Protein AF-A0A9D0Y2S8-F1 (afdb_monomer)

S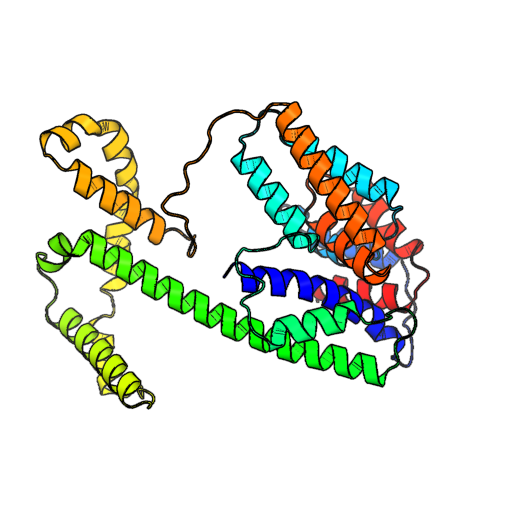equence (366 aa):
MKILTNYADVFEVYEYVLERLKPRYEESFKDIDDKLITEQIINYVFESKEQVDIISRLGDVISQLPVRMSRYKFFDLIDNSFSIFRGESPSSLESYVYVLRTNAMLYKPEGLDETKESLEVYRKKLEAVNYNDLAKEDFELLYENLGSVSSELFALTDYYYGLQEVVNNLFVYLLNANEALTSKRDDIAYESIFTVVEDIGNHYKNKDLLEVDEQIVSLLNNVVGIQEELLDDISQMESVFIDVKIKHDSIIKKHDLGNLYKRLESSQKFFSNSLFFEIDKVDDDRVLNDDEINKVKADVLVELEELFRKNSRYVNRGVIAKTLSNLPLFLRTNEEVEEYIQNSLTQCRDLAEKTASINMIQAFWE

Radius of gyration: 26.32 Å; Cα contacts (8 Å, |Δi|>4): 270; chains: 1; bounding box: 65×50×78 Å

Foldseek 3Di:
DVLLLLLVLLLLLLVLLLLLCVCVPPPDFDDDDLVVLLVVLLCVLPVDPDPVSSLLSLLLLLLLFFDDDDPVVLLVLLLVLLVVQFQHFPVVVVVLLQLLCSLLSNDDDPCNVVDDPLSVVLSVVSLPDPSVDADPVRSVVNVVSSVVVVVVSVVVVVVVLVVLLVVLVVLLCVLCVVVVVPDDDPPLLVVLVVVVVVQCVVCVVVVHDDDCDPSNVVSVVVCPPVVVVVVVVVVVCVVCLVVCCVPPVVVCVVVVVVSVSVSVVLSVQCVPPDSPDDSPDDTGPDRDDPVNSVVSSVVVSVSSVVSVVSGDPSSNSSSSSSSVSSRPDPDPDSVSSSCVSSCSQVVDPSSSSNSSSSVSSVVVPD

Mean predicted aligned error: 7.61 Å

Structure (mmCIF, N/CA/C/O backbone):
data_AF-A0A9D0Y2S8-F1
#
_entry.id   AF-A0A9D0Y2S8-F1
#
loop_
_atom_site.group_PDB
_atom_site.id
_atom_site.type_symbol
_atom_site.label_atom_id
_atom_site.label_alt_id
_atom_site.label_comp_id
_atom_site.label_asym_id
_atom_site.label_entity_id
_atom_site.label_seq_id
_atom_site.pdbx_PDB_ins_code
_atom_site.Cartn_x
_atom_site.Cartn_y
_atom_site.Cartn_z
_atom_site.occupancy
_atom_site.B_iso_or_equiv
_atom_site.auth_seq_id
_atom_site.auth_comp_id
_atom_site.auth_asym_id
_atom_site.auth_atom_id
_atom_site.pdbx_PDB_model_num
ATOM 1 N N . MET A 1 1 ? 5.613 -10.907 -8.716 1.00 87.31 1 MET A N 1
ATOM 2 C CA . MET A 1 1 ? 5.383 -9.671 -7.939 1.00 87.31 1 MET A CA 1
ATOM 3 C C . MET A 1 1 ? 3.930 -9.486 -7.501 1.00 87.31 1 MET A C 1
ATOM 5 O O . MET A 1 1 ? 3.701 -9.539 -6.304 1.00 87.31 1 MET A O 1
ATOM 9 N N . LYS A 1 2 ? 2.946 -9.377 -8.416 1.00 89.38 2 LYS A N 1
ATOM 10 C CA . LYS A 1 2 ? 1.516 -9.118 -8.097 1.00 89.38 2 LYS A CA 1
ATOM 11 C C . LYS A 1 2 ? 0.933 -9.977 -6.952 1.00 89.38 2 LYS A C 1
ATOM 13 O O . LYS A 1 2 ? 0.201 -9.468 -6.116 1.00 89.38 2 LYS A O 1
ATOM 18 N N . ILE A 1 3 ? 1.290 -11.262 -6.891 1.00 91.75 3 ILE A N 1
ATOM 19 C CA . ILE A 1 3 ? 0.897 -12.186 -5.811 1.00 91.75 3 ILE A CA 1
ATOM 20 C C . ILE A 1 3 ? 1.464 -11.774 -4.445 1.00 91.75 3 ILE A C 1
ATOM 22 O O . ILE A 1 3 ? 0.746 -11.804 -3.453 1.00 91.75 3 ILE A O 1
ATOM 26 N N . LEU A 1 4 ? 2.748 -11.412 -4.382 1.00 91.69 4 LEU A N 1
ATOM 27 C CA . LEU A 1 4 ? 3.392 -11.005 -3.131 1.00 91.69 4 LEU A CA 1
ATOM 28 C C . LEU A 1 4 ? 2.848 -9.662 -2.653 1.00 91.69 4 LEU A C 1
ATOM 30 O O . LEU A 1 4 ? 2.533 -9.543 -1.477 1.00 91.69 4 LEU A O 1
ATOM 34 N N . THR A 1 5 ? 2.651 -8.710 -3.571 1.00 90.94 5 THR A N 1
ATOM 35 C CA . THR A 1 5 ? 1.976 -7.437 -3.278 1.00 90.94 5 THR A CA 1
ATOM 36 C C . THR A 1 5 ? 0.616 -7.699 -2.636 1.00 90.94 5 THR A C 1
ATOM 38 O O . THR A 1 5 ? 0.388 -7.270 -1.517 1.00 90.94 5 THR A O 1
ATOM 41 N N . ASN A 1 6 ? -0.208 -8.561 -3.243 1.00 93.50 6 ASN A N 1
ATOM 42 C CA . ASN A 1 6 ? -1.509 -8.928 -2.687 1.00 93.50 6 ASN A CA 1
ATOM 43 C C . ASN A 1 6 ? -1.436 -9.511 -1.261 1.00 93.50 6 ASN A C 1
ATOM 45 O O . ASN A 1 6 ? -2.293 -9.209 -0.437 1.00 93.50 6 ASN A O 1
ATOM 49 N N . TYR A 1 7 ? -0.441 -10.352 -0.953 1.00 94.00 7 TYR A N 1
ATOM 50 C CA . TYR A 1 7 ? -0.247 -10.831 0.422 1.00 94.00 7 TYR A CA 1
ATOM 51 C C . TYR A 1 7 ? 0.171 -9.708 1.372 1.00 94.00 7 TYR A C 1
ATOM 53 O O . TYR A 1 7 ? -0.309 -9.696 2.501 1.00 94.00 7 TYR A O 1
ATOM 61 N N . ALA A 1 8 ? 1.013 -8.770 0.927 1.00 93.44 8 ALA A N 1
ATOM 62 C CA . ALA A 1 8 ? 1.405 -7.607 1.722 1.00 93.44 8 ALA A CA 1
ATOM 63 C C . ALA A 1 8 ? 0.170 -6.782 2.093 1.00 93.44 8 ALA A C 1
ATOM 65 O O . ALA A 1 8 ? -0.107 -6.596 3.273 1.00 93.44 8 ALA A O 1
ATOM 66 N N . ASP A 1 9 ? -0.635 -6.413 1.096 1.00 93.88 9 ASP A N 1
ATOM 67 C CA . ASP A 1 9 ? -1.833 -5.594 1.287 1.00 93.88 9 ASP A CA 1
ATOM 68 C C . ASP A 1 9 ? -2.850 -6.272 2.220 1.00 93.88 9 ASP A C 1
ATOM 70 O O . ASP A 1 9 ? -3.450 -5.638 3.090 1.00 93.88 9 ASP A O 1
ATOM 74 N N . VAL A 1 10 ? -3.022 -7.593 2.090 1.00 94.88 10 VAL A N 1
ATOM 75 C CA . VAL A 1 10 ? -3.878 -8.377 2.990 1.00 94.88 10 VAL A CA 1
ATOM 76 C C . VAL A 1 10 ? -3.317 -8.418 4.413 1.00 94.88 10 VAL A C 1
ATOM 78 O O . VAL A 1 10 ? -4.071 -8.254 5.376 1.00 94.88 10 VAL A O 1
ATOM 81 N N . PHE A 1 11 ? -2.015 -8.651 4.579 1.00 95.81 11 PHE A N 1
ATOM 82 C CA . PHE A 1 11 ? -1.402 -8.720 5.903 1.00 95.81 11 PHE A CA 1
ATOM 83 C C . PHE A 1 11 ? -1.362 -7.371 6.606 1.00 95.81 11 PHE A C 1
ATOM 85 O O . PHE A 1 11 ? -1.569 -7.362 7.813 1.00 95.81 11 PHE A O 1
ATOM 92 N N . GLU A 1 12 ? -1.244 -6.255 5.892 1.00 94.94 12 GLU A N 1
ATOM 93 C CA . GLU A 1 12 ? -1.383 -4.915 6.474 1.00 94.94 12 GLU A CA 1
ATOM 94 C C . GLU A 1 12 ? -2.772 -4.696 7.101 1.00 94.94 12 GLU A C 1
ATOM 96 O O . GLU A 1 12 ? -2.898 -4.094 8.169 1.00 94.94 12 GLU A O 1
ATOM 101 N N . VAL A 1 13 ? -3.842 -5.231 6.497 1.00 96.62 13 VAL A N 1
ATOM 102 C CA . VAL A 1 13 ? -5.187 -5.169 7.100 1.00 96.62 13 VAL A CA 1
ATOM 103 C C . VAL A 1 13 ? -5.254 -5.996 8.386 1.00 96.62 13 VAL A C 1
ATOM 105 O O . VAL A 1 13 ? -5.889 -5.588 9.363 1.00 96.62 13 VAL A O 1
ATOM 108 N N . TYR A 1 14 ? -4.607 -7.159 8.421 1.00 97.38 14 TYR A N 1
ATOM 109 C CA . TYR A 1 14 ? -4.556 -7.976 9.632 1.00 97.38 14 TYR A CA 1
ATOM 110 C C . TYR A 1 14 ? -3.626 -7.403 10.701 1.00 97.38 14 TYR A C 1
ATOM 112 O O . TYR A 1 14 ? -3.954 -7.488 11.883 1.00 97.38 14 TYR A O 1
ATOM 120 N N . GLU A 1 15 ? -2.529 -6.769 10.307 1.00 96.38 15 GLU A N 1
ATOM 121 C CA . GLU A 1 15 ? -1.659 -5.990 11.180 1.00 96.38 15 GLU A CA 1
ATOM 122 C C . GLU A 1 15 ? -2.449 -4.860 11.833 1.00 96.38 15 GLU A C 1
ATOM 124 O O . GLU A 1 15 ? -2.460 -4.758 13.059 1.00 96.38 15 GLU A O 1
ATOM 129 N N . TYR A 1 16 ? -3.233 -4.108 11.046 1.00 96.19 16 TYR A N 1
ATOM 130 C CA . TYR A 1 16 ? -4.164 -3.117 11.580 1.00 96.19 16 TYR A CA 1
ATOM 131 C C . TYR A 1 16 ? -5.046 -3.736 12.670 1.00 96.19 16 TYR A C 1
ATOM 133 O O . TYR A 1 16 ? -5.153 -3.184 13.764 1.00 96.19 16 TYR A O 1
ATOM 141 N N . VAL A 1 17 ? -5.655 -4.901 12.416 1.00 96.69 17 VAL A N 1
ATOM 142 C CA . VAL A 1 17 ? -6.504 -5.578 13.408 1.00 96.69 17 VAL A CA 1
ATOM 143 C C . VAL A 1 17 ? -5.727 -5.939 14.675 1.00 96.69 17 VAL A C 1
ATOM 145 O O . VAL A 1 17 ? -6.202 -5.635 15.770 1.00 96.69 17 VAL A O 1
ATOM 148 N N . LEU A 1 18 ? -4.565 -6.582 14.549 1.00 96.44 18 LEU A N 1
ATOM 149 C CA . LEU A 1 18 ? -3.783 -7.052 15.693 1.00 96.44 18 LEU A CA 1
ATOM 150 C C . LEU A 1 18 ? -3.228 -5.890 16.526 1.00 96.44 18 LEU A C 1
ATOM 152 O O . LEU A 1 18 ? -3.335 -5.933 17.753 1.00 96.44 18 LEU A O 1
ATOM 156 N N . GLU A 1 19 ? -2.743 -4.818 15.899 1.00 95.44 19 GLU A N 1
ATOM 157 C CA . GLU A 1 19 ? -2.256 -3.630 16.612 1.00 95.44 19 GLU A CA 1
ATOM 158 C C . GLU A 1 19 ? -3.344 -3.003 17.492 1.00 95.44 19 GLU A C 1
ATOM 160 O O . GLU A 1 19 ? -3.084 -2.619 18.630 1.00 95.44 19 GLU A O 1
ATOM 165 N N . ARG A 1 20 ? -4.607 -2.986 17.040 1.00 94.31 20 ARG A N 1
ATOM 166 C CA . ARG A 1 20 ? -5.729 -2.459 17.845 1.00 94.31 20 ARG A CA 1
ATOM 167 C C . ARG A 1 20 ? -6.155 -3.385 18.983 1.00 94.31 20 ARG A C 1
ATOM 169 O O . ARG A 1 20 ? -6.875 -2.953 19.884 1.00 94.31 20 ARG A O 1
ATOM 176 N N . LEU A 1 21 ? -5.743 -4.649 18.950 1.00 94.00 21 LEU A N 1
ATOM 177 C CA . LEU A 1 21 ? -5.986 -5.606 20.028 1.00 94.00 21 LEU A CA 1
ATOM 178 C C . LEU A 1 21 ? -4.851 -5.622 21.051 1.00 94.00 21 LEU A C 1
ATOM 180 O O . LEU A 1 21 ? -5.119 -5.913 22.213 1.00 94.00 21 LEU A O 1
ATOM 184 N N . LYS A 1 22 ? -3.626 -5.276 20.648 1.00 93.44 22 LYS A N 1
ATOM 185 C CA . LYS A 1 22 ? -2.418 -5.331 21.480 1.00 93.44 22 LYS A CA 1
ATOM 186 C C . LYS A 1 22 ? -2.585 -4.688 22.867 1.00 93.44 22 LYS A C 1
ATOM 188 O O . LYS A 1 22 ? -2.319 -5.385 23.849 1.00 93.44 22 LYS A O 1
ATOM 193 N N . PRO A 1 23 ? -3.156 -3.471 23.016 1.00 92.75 23 PRO A N 1
ATOM 194 C CA . PRO A 1 23 ? -3.280 -2.856 24.338 1.00 92.75 23 PRO A CA 1
ATOM 195 C C . PRO A 1 23 ? -4.282 -3.553 25.268 1.00 92.75 23 PRO A C 1
ATOM 197 O O . PRO A 1 23 ? -4.295 -3.285 26.464 1.00 92.75 23 PRO A O 1
ATOM 200 N N . ARG A 1 24 ? -5.129 -4.468 24.767 1.00 91.25 24 ARG A N 1
ATOM 201 C CA . ARG A 1 24 ? -6.048 -5.256 25.616 1.00 91.25 24 ARG A CA 1
ATOM 202 C C . ARG A 1 24 ? -5.307 -6.183 26.577 1.00 91.25 24 ARG A C 1
ATOM 204 O O . ARG A 1 24 ? -5.893 -6.607 27.569 1.00 91.25 24 ARG A O 1
ATOM 211 N N . TYR A 1 25 ? -4.058 -6.512 26.260 1.00 90.38 25 TYR A N 1
ATOM 212 C CA . TYR A 1 25 ? -3.222 -7.434 27.024 1.00 90.38 25 TYR A CA 1
ATOM 213 C C . TYR A 1 25 ? -2.153 -6.719 27.864 1.00 90.38 25 TYR A C 1
ATOM 215 O O . TYR A 1 25 ? -1.325 -7.393 28.491 1.00 90.38 25 TYR A O 1
ATOM 223 N N . GLU A 1 26 ? -2.172 -5.382 27.870 1.00 84.75 26 GLU A N 1
ATOM 224 C CA . GLU A 1 26 ? -1.324 -4.518 28.693 1.00 84.75 26 GLU A CA 1
ATOM 225 C C . GLU A 1 26 ? -1.960 -4.262 30.071 1.00 84.75 26 GLU A C 1
ATOM 227 O O . GLU A 1 26 ? -3.173 -4.359 30.252 1.00 84.75 26 GLU A O 1
ATOM 232 N N . GLU A 1 27 ? -1.133 -3.937 31.069 1.00 70.75 27 GLU A N 1
ATOM 233 C CA . GLU A 1 27 ? -1.577 -3.816 32.467 1.00 70.75 27 GLU A CA 1
ATOM 234 C C . GLU A 1 27 ? -2.369 -2.531 32.760 1.00 70.75 27 GLU A C 1
ATOM 236 O O . GLU A 1 27 ? -3.142 -2.488 33.719 1.00 70.75 27 GLU A O 1
ATOM 241 N N . SER A 1 28 ? -2.187 -1.468 31.966 1.00 76.00 28 SER A N 1
ATOM 242 C CA . SER A 1 28 ? -2.831 -0.177 32.225 1.00 76.00 28 SER A CA 1
ATOM 243 C C . SER A 1 28 ? -2.968 0.688 30.977 1.00 76.00 28 SER A C 1
ATOM 245 O O . SER A 1 28 ? -2.045 0.765 30.170 1.00 76.00 28 SER A O 1
ATOM 247 N N . PHE A 1 29 ? -4.085 1.410 30.879 1.00 77.06 29 PHE A N 1
ATOM 248 C CA . PHE A 1 29 ? -4.293 2.451 29.874 1.00 77.06 29 PHE A CA 1
ATOM 249 C C . PHE A 1 29 ? -3.846 3.806 30.425 1.00 77.06 29 PHE A C 1
ATOM 251 O O . PHE A 1 29 ? -4.152 4.148 31.570 1.00 77.06 29 PHE A O 1
ATOM 258 N N . LYS A 1 30 ? -3.154 4.597 29.600 1.00 76.94 30 LYS A N 1
ATOM 259 C CA . LYS A 1 30 ? -2.936 6.020 29.888 1.00 76.94 30 LYS A CA 1
ATOM 260 C C . LYS A 1 30 ? -4.265 6.768 29.774 1.00 76.94 30 LYS A C 1
ATOM 262 O O . LYS A 1 30 ? -5.119 6.390 28.972 1.00 76.94 30 LYS A O 1
ATOM 267 N N . ASP A 1 31 ? -4.422 7.828 30.561 1.00 80.25 31 ASP A N 1
ATOM 268 C CA . ASP A 1 31 ? -5.551 8.741 30.391 1.00 80.25 31 ASP A CA 1
ATOM 269 C C . ASP A 1 31 ? -5.381 9.517 29.077 1.00 80.25 31 ASP A C 1
ATOM 271 O O . ASP A 1 31 ? -4.274 9.963 28.759 1.00 80.25 31 ASP A O 1
ATOM 275 N N . ILE A 1 32 ? -6.452 9.621 28.293 1.00 85.69 32 ILE A N 1
ATOM 276 C CA . ILE A 1 32 ? -6.416 10.182 26.938 1.00 85.69 32 ILE A CA 1
ATOM 277 C C . ILE A 1 32 ? -7.274 11.442 26.902 1.00 85.69 32 ILE A C 1
ATOM 279 O O . ILE A 1 32 ? -8.496 11.377 27.039 1.00 85.69 32 ILE A O 1
ATOM 283 N N . ASP A 1 33 ? -6.633 12.580 26.644 1.00 90.69 33 ASP A N 1
ATOM 284 C CA . ASP A 1 33 ? -7.326 13.821 26.308 1.00 90.69 33 ASP A CA 1
ATOM 285 C C . ASP A 1 33 ? -7.532 13.901 24.790 1.00 90.69 33 ASP A C 1
ATOM 287 O O . ASP A 1 33 ? -6.645 14.309 24.039 1.00 90.69 33 ASP A O 1
ATOM 291 N N . ASP A 1 34 ? -8.727 13.507 24.339 1.00 91.06 34 ASP A N 1
ATOM 292 C CA . ASP A 1 34 ? -9.090 13.501 22.918 1.00 91.06 34 ASP A CA 1
ATOM 293 C C . ASP A 1 34 ? -8.887 14.877 22.248 1.00 91.06 34 ASP A C 1
ATOM 295 O O . ASP A 1 34 ? -8.577 14.929 21.057 1.00 91.06 34 ASP A O 1
ATOM 299 N N . LYS A 1 35 ? -9.041 15.996 22.978 1.00 91.44 35 LYS A N 1
ATOM 300 C CA . LYS A 1 35 ? -8.856 17.342 22.408 1.00 91.44 35 LYS A CA 1
ATOM 301 C C . LYS A 1 35 ? -7.385 17.646 22.188 1.00 91.44 35 LYS A C 1
ATOM 303 O O . LYS A 1 35 ? -7.019 18.044 21.088 1.00 91.44 35 LYS A O 1
ATOM 308 N N . LEU A 1 36 ? -6.557 17.399 23.202 1.00 93.38 36 LEU A N 1
ATOM 309 C CA . LEU A 1 36 ? -5.113 17.599 23.098 1.00 93.38 36 LEU A CA 1
ATOM 310 C C . LEU A 1 36 ? -4.523 16.756 21.961 1.00 93.38 36 LEU A C 1
ATOM 312 O O . LEU A 1 36 ? -3.723 17.251 21.173 1.00 93.38 36 LEU A O 1
ATOM 316 N N . ILE A 1 37 ? -4.947 15.496 21.850 1.00 94.62 37 ILE A N 1
ATOM 317 C CA . ILE A 1 37 ? -4.496 14.611 20.773 1.00 94.62 37 ILE A CA 1
ATOM 318 C C . ILE A 1 37 ? -4.974 15.114 19.405 1.00 94.62 37 ILE A C 1
ATOM 320 O O . ILE A 1 37 ? -4.191 15.123 18.460 1.00 94.62 37 ILE A O 1
ATOM 324 N N . THR A 1 38 ? -6.221 15.584 19.289 1.00 94.94 38 THR A N 1
ATOM 325 C CA . THR A 1 38 ? -6.724 16.181 18.037 1.00 94.94 38 THR A CA 1
ATOM 326 C C . THR A 1 38 ? -5.870 17.381 17.619 1.00 94.94 38 THR A C 1
ATOM 328 O O . THR A 1 38 ? -5.449 17.451 16.468 1.00 94.94 38 THR A O 1
ATOM 331 N N . GLU A 1 39 ? -5.553 18.288 18.548 1.00 94.62 39 GLU A N 1
ATOM 332 C CA . GLU A 1 39 ? -4.695 19.450 18.279 1.00 94.62 39 GLU A CA 1
ATOM 333 C C . GLU A 1 39 ? -3.290 19.032 17.818 1.00 94.62 39 GLU A C 1
ATOM 335 O O . GLU A 1 39 ? -2.754 19.605 16.871 1.00 94.62 39 GLU A O 1
ATOM 340 N N . GLN A 1 40 ? -2.700 18.005 18.439 1.00 95.25 40 GLN A N 1
ATOM 341 C CA . GLN A 1 40 ? -1.402 17.459 18.026 1.00 95.25 40 GLN A CA 1
ATOM 342 C C . GLN A 1 40 ? -1.438 16.897 16.600 1.00 95.25 40 GLN A C 1
ATOM 344 O O . GLN A 1 40 ? -0.566 17.225 15.797 1.00 95.25 40 GLN A O 1
ATOM 349 N N . ILE A 1 41 ? -2.464 16.106 16.273 1.00 95.19 41 ILE A N 1
ATOM 350 C CA . ILE A 1 41 ? -2.648 15.529 14.935 1.00 95.19 41 ILE A CA 1
ATOM 351 C C . ILE A 1 41 ? -2.805 16.636 13.887 1.00 95.19 41 ILE A C 1
ATOM 353 O O . ILE A 1 41 ? -2.167 16.589 12.839 1.00 95.19 41 ILE A O 1
ATOM 357 N N . ILE A 1 42 ? -3.631 17.646 14.167 1.00 94.25 42 ILE A N 1
ATOM 358 C CA . ILE A 1 42 ? -3.856 18.775 13.257 1.00 94.25 42 ILE A CA 1
ATOM 359 C C . ILE A 1 42 ? -2.562 19.553 13.023 1.00 94.25 42 ILE A C 1
ATOM 361 O O . ILE A 1 42 ? -2.231 19.851 11.875 1.00 94.25 42 ILE A O 1
ATOM 365 N N . ASN A 1 43 ? -1.797 19.823 14.082 1.00 94.25 43 ASN A N 1
ATOM 366 C CA . ASN A 1 43 ? -0.504 20.487 13.953 1.00 94.25 43 ASN A CA 1
ATOM 367 C C . ASN A 1 43 ? 0.461 19.679 13.082 1.00 94.25 43 ASN A C 1
ATOM 369 O O . ASN A 1 43 ? 1.108 20.264 12.224 1.00 94.25 43 ASN A O 1
ATOM 373 N N . TYR A 1 44 ? 0.520 18.356 13.248 1.00 94.12 44 TYR A N 1
ATOM 374 C CA . TYR A 1 44 ? 1.343 17.494 12.400 1.00 94.12 44 TYR A CA 1
ATOM 375 C C . TYR A 1 44 ? 0.910 17.531 10.927 1.00 94.12 44 TYR A C 1
ATOM 377 O O . TYR A 1 44 ? 1.743 17.732 10.043 1.00 94.12 44 TYR A O 1
ATOM 385 N N . VAL A 1 45 ? -0.386 17.365 10.642 1.00 92.00 45 VAL A N 1
ATOM 386 C CA . VAL A 1 45 ? -0.896 17.314 9.260 1.00 92.00 45 VAL A CA 1
ATOM 387 C C . VAL A 1 45 ? -0.626 18.627 8.521 1.00 92.00 45 VAL A C 1
ATOM 389 O O . VAL A 1 45 ? -0.196 18.603 7.369 1.00 92.00 45 VAL A O 1
ATOM 392 N N . PHE A 1 46 ? -0.832 19.767 9.185 1.00 91.81 46 PHE A N 1
ATOM 393 C CA . PHE A 1 46 ? -0.730 21.098 8.576 1.00 91.81 46 PHE A CA 1
ATOM 394 C C . PHE A 1 46 ? 0.592 21.831 8.852 1.00 91.81 46 PHE A C 1
ATOM 396 O O . PHE A 1 46 ? 0.702 23.028 8.584 1.00 91.81 46 PHE A O 1
ATOM 403 N N . GLU A 1 47 ? 1.608 21.140 9.373 1.00 92.44 47 GLU A N 1
ATOM 404 C CA . GLU A 1 47 ? 2.949 21.712 9.536 1.00 92.44 47 GLU A CA 1
ATOM 405 C C . GLU A 1 47 ? 3.619 21.981 8.176 1.00 92.44 47 GLU A C 1
ATOM 407 O O . GLU A 1 47 ? 4.290 23.006 8.012 1.00 92.44 47 GLU A O 1
ATOM 412 N N . SER A 1 48 ? 3.422 21.095 7.186 1.00 88.44 48 SER A N 1
ATOM 413 C CA . SER A 1 48 ? 3.907 21.334 5.821 1.00 88.44 48 SER A CA 1
ATOM 414 C C . SER A 1 48 ? 3.052 22.386 5.114 1.00 88.44 48 SER A C 1
ATOM 416 O O . SER A 1 48 ? 1.843 22.490 5.316 1.00 88.44 48 SER A O 1
ATOM 418 N N . LYS A 1 49 ? 3.695 23.174 4.249 1.00 88.31 49 LYS A N 1
ATOM 419 C CA . LYS A 1 49 ? 3.022 24.131 3.355 1.00 88.31 49 LYS A CA 1
ATOM 420 C C . LYS A 1 49 ? 2.745 23.537 1.976 1.00 88.31 49 LYS A C 1
ATOM 422 O O . LYS A 1 49 ? 2.049 24.169 1.181 1.00 88.31 49 LYS A O 1
ATOM 427 N N . GLU A 1 50 ? 3.309 22.370 1.678 1.00 91.50 50 GLU A N 1
ATOM 428 C CA . GLU A 1 50 ? 3.130 21.694 0.400 1.00 91.50 50 GLU A CA 1
ATOM 429 C C . GLU A 1 50 ? 1.868 20.836 0.435 1.00 91.50 50 GLU A C 1
ATOM 431 O O . GLU A 1 50 ? 1.687 19.990 1.307 1.00 91.50 50 GLU A O 1
ATOM 436 N N . GLN A 1 51 ? 0.976 21.047 -0.534 1.00 87.25 51 GLN A N 1
ATOM 437 C CA . GLN A 1 51 ? -0.307 20.344 -0.574 1.00 87.25 51 GLN A CA 1
ATOM 438 C C . GLN A 1 51 ? -0.135 18.822 -0.683 1.00 87.25 51 GLN A C 1
ATOM 440 O O . GLN A 1 51 ? -0.934 18.078 -0.119 1.00 87.25 51 GLN A O 1
ATOM 445 N N . VAL A 1 52 ? 0.904 18.367 -1.387 1.00 87.38 52 VAL A N 1
ATOM 446 C CA . VAL A 1 52 ? 1.210 16.941 -1.563 1.00 87.38 52 VAL A CA 1
ATOM 447 C C . VAL A 1 52 ? 1.553 16.292 -0.220 1.00 87.38 52 VAL A C 1
ATOM 449 O O . VAL A 1 52 ? 0.968 15.267 0.124 1.00 87.38 52 VAL A O 1
ATOM 452 N N . ASP A 1 53 ? 2.410 16.931 0.576 1.00 89.38 53 ASP A N 1
ATOM 453 C CA . ASP A 1 53 ? 2.769 16.449 1.912 1.00 89.38 53 ASP A CA 1
ATOM 454 C C . ASP A 1 53 ? 1.567 16.423 2.855 1.00 89.38 53 ASP A C 1
ATOM 456 O O . ASP A 1 53 ? 1.382 15.452 3.584 1.00 89.38 53 ASP A O 1
ATOM 460 N N . ILE A 1 54 ? 0.732 17.471 2.836 1.00 90.06 54 ILE A N 1
ATOM 461 C CA . ILE A 1 54 ? -0.481 17.535 3.666 1.00 90.06 54 ILE A CA 1
ATOM 462 C C . ILE A 1 54 ? -1.397 16.350 3.343 1.00 90.06 54 ILE A C 1
ATOM 464 O O . ILE A 1 54 ? -1.902 15.697 4.254 1.00 90.06 54 ILE A O 1
ATOM 468 N N . ILE A 1 55 ? -1.597 16.049 2.054 1.00 88.06 55 ILE A N 1
ATOM 469 C CA . ILE A 1 55 ? -2.415 14.912 1.613 1.00 88.06 55 ILE A CA 1
ATOM 470 C C . ILE A 1 55 ? -1.801 13.588 2.080 1.00 88.06 55 ILE A C 1
ATOM 472 O O . ILE A 1 55 ? -2.536 12.740 2.583 1.00 88.06 55 ILE A O 1
ATOM 476 N N . SER A 1 56 ? -0.479 13.425 1.965 1.00 89.38 56 SER A N 1
ATOM 477 C CA . SER A 1 56 ? 0.220 12.224 2.440 1.00 89.38 56 SER A CA 1
ATOM 478 C C . SER A 1 56 ? 0.029 12.022 3.944 1.00 89.38 56 SER A C 1
ATOM 480 O O . SER A 1 56 ? -0.499 10.994 4.361 1.00 89.38 56 SER A O 1
ATOM 482 N N . ARG A 1 57 ? 0.351 13.039 4.755 1.00 92.31 57 ARG A N 1
ATOM 483 C CA . ARG A 1 57 ? 0.213 12.995 6.221 1.00 92.31 57 ARG A CA 1
ATOM 484 C C . ARG A 1 57 ? -1.230 12.747 6.652 1.00 92.31 57 ARG A C 1
ATOM 486 O O . ARG A 1 57 ? -1.486 12.027 7.615 1.00 92.31 57 ARG A O 1
ATOM 493 N N . LEU A 1 58 ? -2.192 13.338 5.943 1.00 91.75 58 LEU A N 1
ATOM 494 C CA . LEU A 1 58 ? -3.610 13.109 6.193 1.00 91.75 58 LEU A CA 1
ATOM 495 C C . LEU A 1 58 ? -4.004 11.657 5.886 1.00 91.75 58 LEU A C 1
ATOM 497 O O . LEU A 1 58 ? -4.732 11.054 6.674 1.00 91.75 58 LEU A O 1
ATOM 501 N N . GLY A 1 59 ? -3.510 11.087 4.784 1.00 91.56 59 GLY A N 1
ATOM 502 C CA . GLY A 1 59 ? -3.679 9.672 4.451 1.00 91.56 59 GLY A CA 1
ATOM 503 C C . GLY A 1 59 ? -3.145 8.759 5.556 1.00 91.56 59 GLY A C 1
ATOM 504 O O . GLY A 1 59 ? -3.875 7.880 6.026 1.00 91.56 59 GLY A O 1
ATOM 505 N N . ASP A 1 60 ? -1.933 9.030 6.042 1.00 92.00 60 ASP A N 1
ATOM 506 C CA . ASP A 1 60 ? -1.301 8.289 7.138 1.00 92.00 60 ASP A CA 1
ATOM 507 C C . ASP A 1 60 ? -2.162 8.337 8.406 1.00 92.00 60 ASP A C 1
ATOM 509 O O . ASP A 1 60 ? -2.535 7.296 8.950 1.00 92.00 60 ASP A O 1
ATOM 513 N N . VAL A 1 61 ? -2.599 9.528 8.826 1.00 94.19 61 VAL A N 1
ATOM 514 C CA . VAL A 1 61 ? -3.481 9.702 9.991 1.00 94.19 61 VAL A CA 1
ATOM 515 C C . VAL A 1 61 ? -4.813 8.966 9.812 1.00 94.19 61 VAL A C 1
ATOM 517 O O . VAL A 1 61 ? -5.230 8.221 10.701 1.00 94.19 61 VAL A O 1
ATOM 520 N N . ILE A 1 62 ? -5.488 9.129 8.669 1.00 93.62 62 ILE A N 1
ATOM 521 C CA . ILE A 1 62 ? -6.781 8.479 8.388 1.00 93.62 62 ILE A CA 1
ATOM 522 C C . ILE A 1 62 ? -6.652 6.959 8.425 1.00 93.62 62 ILE A C 1
ATOM 524 O O . ILE A 1 62 ? -7.544 6.295 8.959 1.00 93.62 62 ILE A O 1
ATOM 528 N N . SER A 1 63 ? -5.545 6.419 7.906 1.00 93.06 63 SER A N 1
ATOM 529 C CA . SER A 1 63 ? -5.281 4.978 7.906 1.00 93.06 63 SER A CA 1
ATOM 530 C C . SER A 1 63 ? -5.194 4.402 9.320 1.00 93.06 63 SER A C 1
ATOM 532 O O . SER A 1 63 ? -5.474 3.221 9.520 1.00 93.06 63 SER A O 1
ATOM 534 N N . GLN A 1 64 ? -4.849 5.234 10.311 1.00 95.44 64 GLN A N 1
ATOM 535 C CA . GLN A 1 64 ? -4.654 4.800 11.686 1.00 95.44 64 GLN A CA 1
ATOM 536 C C . GLN A 1 64 ? -5.813 5.145 12.630 1.00 95.44 64 GLN A C 1
ATOM 538 O O . GLN A 1 64 ? -5.950 4.495 13.671 1.00 95.44 64 GLN A O 1
ATOM 543 N N . LEU A 1 65 ? -6.665 6.116 12.286 1.00 94.81 65 LEU A N 1
ATOM 544 C CA . LEU A 1 65 ? -7.782 6.536 13.135 1.00 94.81 65 LEU A CA 1
ATOM 545 C C . LEU A 1 65 ? -8.787 5.399 13.411 1.00 94.81 65 LEU A C 1
ATOM 547 O O . LEU A 1 65 ? -9.048 4.550 12.549 1.00 94.81 65 LEU A O 1
ATOM 551 N N . PRO A 1 66 ? -9.444 5.403 14.590 1.00 94.56 66 PRO A N 1
ATOM 552 C CA . PRO A 1 66 ? -10.547 4.490 14.850 1.00 94.56 66 PRO A CA 1
ATOM 553 C C . PRO A 1 66 ? -11.696 4.749 13.872 1.00 94.56 66 PRO A C 1
ATOM 555 O O . PRO A 1 66 ? -12.270 5.836 13.832 1.00 94.56 66 PRO A O 1
ATOM 558 N N . VAL A 1 67 ? -12.117 3.726 13.131 1.00 93.19 67 VAL A N 1
ATOM 559 C CA . VAL A 1 67 ? -13.226 3.875 12.181 1.00 93.19 67 VAL A CA 1
ATOM 560 C C . VAL A 1 67 ? -14.553 4.002 12.934 1.00 93.19 67 VAL A C 1
ATOM 562 O O . VAL A 1 67 ? -15.044 3.040 13.543 1.00 93.19 67 VAL A O 1
ATOM 565 N N . ARG A 1 68 ? -15.152 5.199 12.892 1.00 90.25 68 ARG A N 1
ATOM 566 C CA . ARG A 1 68 ? -16.435 5.549 13.534 1.00 90.25 68 ARG A CA 1
ATOM 567 C C . ARG A 1 68 ? -17.447 6.106 12.540 1.00 90.25 68 ARG A C 1
ATOM 569 O O . ARG A 1 68 ? -18.020 7.173 12.717 1.00 90.25 68 ARG A O 1
ATOM 576 N N . MET A 1 69 ? -17.699 5.338 11.486 1.00 89.06 69 MET A N 1
ATOM 577 C CA . MET A 1 69 ? -18.745 5.640 10.512 1.00 89.06 69 MET A CA 1
ATOM 578 C C . MET A 1 69 ? -19.689 4.464 10.297 1.00 89.06 69 MET A C 1
ATOM 580 O O . MET A 1 69 ? -19.351 3.306 10.555 1.00 89.06 69 MET A O 1
ATOM 584 N N . SER A 1 70 ? -20.899 4.771 9.829 1.00 90.94 70 SER A N 1
ATOM 585 C CA . SER A 1 70 ? -21.842 3.743 9.407 1.00 90.94 70 SER A CA 1
ATOM 586 C C . SER A 1 70 ? -21.379 3.110 8.096 1.00 90.94 70 SER A C 1
ATOM 588 O O . SER A 1 70 ? -20.734 3.761 7.273 1.00 90.94 70 SER A O 1
ATOM 590 N N . ARG A 1 71 ? -21.771 1.849 7.870 1.00 91.50 71 ARG A N 1
ATOM 591 C CA . ARG A 1 71 ? -21.561 1.189 6.573 1.00 91.50 71 ARG A CA 1
ATOM 592 C C . ARG A 1 71 ? -22.146 2.032 5.441 1.00 91.50 71 ARG A C 1
ATOM 594 O O . ARG A 1 71 ? -21.458 2.270 4.466 1.00 91.50 71 ARG A O 1
ATOM 601 N N . TYR A 1 72 ? -23.363 2.553 5.615 1.00 93.75 72 TYR A N 1
ATOM 602 C CA . TYR A 1 72 ? -24.005 3.421 4.625 1.00 93.75 72 TYR A CA 1
ATOM 603 C C . TYR A 1 72 ? -23.129 4.623 4.242 1.00 93.75 72 TYR A C 1
ATOM 605 O O . TYR A 1 72 ? -22.918 4.851 3.060 1.00 93.75 72 TYR A O 1
ATOM 613 N N . LYS A 1 73 ? -22.563 5.340 5.227 1.00 92.81 73 LYS A N 1
ATOM 614 C CA . LYS A 1 73 ? -21.670 6.477 4.959 1.00 92.81 73 LYS A CA 1
ATOM 615 C C . LYS A 1 73 ? -20.416 6.039 4.200 1.00 92.81 73 LYS A C 1
ATOM 617 O O . LYS A 1 73 ? -20.019 6.722 3.272 1.00 92.81 73 LYS A O 1
ATOM 622 N N . PHE A 1 74 ? -19.818 4.902 4.557 1.00 94.44 74 PHE A N 1
ATOM 623 C CA . PHE A 1 74 ? -18.671 4.362 3.821 1.00 94.44 74 PHE A CA 1
ATOM 624 C C . PHE A 1 74 ? -19.017 4.053 2.356 1.00 94.44 74 PHE A C 1
ATOM 626 O O . PHE A 1 74 ? -18.328 4.528 1.462 1.00 94.44 74 PHE A O 1
ATOM 633 N N . PHE A 1 75 ? -20.103 3.317 2.100 1.00 95.31 75 PHE A N 1
ATOM 634 C CA . PHE A 1 75 ? -20.527 2.990 0.733 1.00 95.31 75 PHE A CA 1
ATOM 635 C C . PHE A 1 75 ? -20.881 4.240 -0.084 1.00 95.31 75 PHE A C 1
ATOM 637 O O . PHE A 1 75 ? -20.560 4.287 -1.263 1.00 95.31 75 PHE A O 1
ATOM 644 N N . ASP A 1 76 ? -21.476 5.260 0.537 1.00 94.06 76 ASP A N 1
ATOM 645 C CA . ASP A 1 76 ? -21.751 6.549 -0.108 1.00 94.06 76 ASP A CA 1
ATOM 646 C C . ASP A 1 76 ? -20.459 7.295 -0.487 1.00 94.06 76 ASP A C 1
ATOM 648 O O . ASP A 1 76 ? -20.358 7.853 -1.577 1.00 94.06 76 ASP A O 1
ATOM 652 N N . LEU A 1 77 ? -19.424 7.253 0.361 1.00 93.62 77 LEU A N 1
ATOM 653 C CA . LEU A 1 77 ? -18.111 7.821 0.030 1.00 93.62 77 LEU A CA 1
ATOM 654 C C . LEU A 1 77 ? -17.458 7.106 -1.160 1.00 93.62 77 LEU A C 1
ATOM 656 O O . LEU A 1 77 ? -16.932 7.773 -2.050 1.00 93.62 77 LEU A O 1
ATOM 660 N N . ILE A 1 78 ? -17.526 5.770 -1.196 1.00 94.44 78 ILE A N 1
ATOM 661 C CA . ILE A 1 78 ? -17.034 4.987 -2.336 1.00 94.44 78 ILE A CA 1
ATOM 662 C C . ILE A 1 78 ? -17.876 5.251 -3.584 1.00 94.44 78 ILE A C 1
ATOM 664 O O . ILE A 1 78 ? -17.317 5.393 -4.656 1.00 94.44 78 ILE A O 1
ATOM 668 N N . ASP A 1 79 ? -19.202 5.360 -3.493 1.00 93.38 79 ASP A N 1
ATOM 669 C CA . ASP A 1 79 ? -20.033 5.649 -4.670 1.00 93.38 79 ASP A CA 1
ATOM 670 C C . ASP A 1 79 ? -19.676 7.010 -5.292 1.00 93.38 79 ASP A C 1
ATOM 672 O O . ASP A 1 79 ? -19.476 7.126 -6.506 1.00 93.38 79 ASP A O 1
ATOM 676 N N . ASN A 1 80 ? -19.522 8.027 -4.441 1.00 91.44 80 ASN A N 1
ATOM 677 C CA . ASN A 1 80 ? -19.220 9.390 -4.860 1.00 91.44 80 ASN A CA 1
ATOM 678 C C . ASN A 1 80 ? -17.806 9.545 -5.439 1.00 91.44 80 ASN A C 1
ATOM 680 O O . ASN A 1 80 ? -17.600 10.413 -6.295 1.00 91.44 80 ASN A O 1
ATOM 684 N N . SER A 1 81 ? -16.835 8.721 -5.032 1.00 92.38 81 SER A N 1
ATOM 685 C CA . SER A 1 81 ? -15.456 8.825 -5.531 1.00 92.38 81 SER A CA 1
ATOM 686 C C . SER A 1 81 ? -15.324 8.493 -7.017 1.00 92.38 81 SER A C 1
ATOM 688 O O . SER A 1 81 ? -14.433 9.022 -7.673 1.00 92.38 81 SER A O 1
ATOM 690 N N . PHE A 1 82 ? -16.237 7.702 -7.591 1.00 92.75 82 PHE A N 1
ATOM 691 C CA . PHE A 1 82 ? -16.228 7.391 -9.026 1.00 92.75 82 PHE A CA 1
ATOM 692 C C . PHE A 1 82 ? -16.650 8.575 -9.909 1.00 92.75 82 PHE A C 1
ATOM 694 O O . PHE A 1 82 ? -16.412 8.565 -11.117 1.00 92.75 82 PHE A O 1
ATOM 701 N N . SER A 1 83 ? -17.271 9.611 -9.335 1.00 88.88 83 SER A N 1
ATOM 702 C CA . SER A 1 83 ? -17.776 10.754 -10.108 1.00 88.88 83 SER A CA 1
ATOM 703 C C . SER A 1 83 ? -16.674 11.556 -10.813 1.00 88.88 83 SER A C 1
ATOM 705 O O . SER A 1 83 ? -16.946 12.172 -11.845 1.00 88.88 83 SER A O 1
ATOM 707 N N . ILE A 1 84 ? -15.438 11.510 -10.300 1.00 88.62 84 ILE A N 1
ATOM 708 C CA . ILE A 1 84 ? -14.288 12.243 -10.850 1.00 88.62 84 ILE A CA 1
ATOM 709 C C . ILE A 1 84 ? -13.780 11.661 -12.174 1.00 88.62 84 ILE A C 1
ATOM 711 O O . ILE A 1 84 ? -13.069 12.350 -12.890 1.00 88.62 84 ILE A O 1
ATOM 715 N N . PHE A 1 85 ? -14.160 10.425 -12.522 1.00 90.69 85 PHE A N 1
ATOM 716 C CA . PHE A 1 85 ? -13.691 9.755 -13.743 1.00 90.69 85 PHE A CA 1
ATOM 717 C C . PHE A 1 85 ? -14.529 10.087 -14.983 1.00 90.69 85 PHE A C 1
ATOM 719 O O . PHE A 1 85 ? -14.272 9.583 -16.076 1.00 90.69 85 PHE A O 1
ATOM 726 N N . ARG A 1 86 ? -15.542 10.951 -14.848 1.00 88.69 86 ARG A N 1
ATOM 727 C CA . ARG A 1 86 ? -16.284 11.469 -15.999 1.00 88.69 86 ARG A CA 1
ATOM 728 C C . ARG A 1 86 ? -15.378 12.348 -16.847 1.00 88.69 86 ARG A C 1
ATOM 730 O O . ARG A 1 86 ? -14.956 13.408 -16.397 1.00 88.69 86 ARG A O 1
ATOM 737 N N . GLY A 1 87 ? -15.160 11.949 -18.095 1.00 86.00 87 GLY A N 1
ATOM 738 C CA . GLY A 1 87 ? -14.241 12.665 -18.979 1.00 86.00 87 GLY A CA 1
ATOM 739 C C . GLY A 1 87 ? -12.792 12.180 -18.891 1.00 86.00 87 GLY A C 1
ATOM 740 O O . GLY A 1 87 ? -11.963 12.689 -19.638 1.00 86.00 87 GLY A O 1
ATOM 741 N N . GLU A 1 88 ? -12.501 11.198 -18.033 1.00 90.38 88 GLU A N 1
ATOM 742 C CA . GLU A 1 88 ? -11.175 10.595 -17.885 1.00 90.38 88 GLU A CA 1
ATOM 743 C C . GLU A 1 88 ? -10.988 9.379 -18.804 1.00 90.38 88 GLU A C 1
ATOM 745 O O . GLU A 1 88 ? -11.939 8.849 -19.393 1.00 90.38 88 GLU A O 1
ATOM 750 N N . SER A 1 89 ? -9.735 8.932 -18.909 1.00 91.25 89 SER A N 1
ATOM 751 C CA . SER A 1 89 ? -9.365 7.734 -19.663 1.00 91.25 89 SER A CA 1
ATOM 752 C C . SER A 1 89 ? -9.740 6.435 -18.922 1.00 91.25 89 SER A C 1
ATOM 754 O O . SER A 1 89 ? -9.726 6.399 -17.684 1.00 91.25 89 SER A O 1
ATOM 756 N N . PRO A 1 90 ? -10.028 5.334 -19.642 1.00 91.19 90 PRO A N 1
ATOM 757 C CA . PRO A 1 90 ? -10.165 4.000 -19.065 1.00 91.19 90 PRO A CA 1
ATOM 758 C C . PRO A 1 90 ? -9.004 3.595 -18.153 1.00 91.19 90 PRO A C 1
ATOM 760 O O . PRO A 1 90 ? -9.246 3.059 -17.073 1.00 91.19 90 PRO A O 1
ATOM 763 N N . SER A 1 91 ? -7.760 3.909 -18.526 1.00 88.88 91 SER A N 1
ATOM 764 C CA . SER A 1 91 ? -6.581 3.537 -17.734 1.00 88.88 91 SER A CA 1
ATOM 765 C C . SER A 1 91 ? -6.525 4.252 -16.375 1.00 88.88 91 SER A C 1
ATOM 767 O O . SER A 1 91 ? -6.083 3.653 -15.386 1.00 88.88 91 SER A O 1
ATOM 769 N N . SER A 1 92 ? -7.036 5.488 -16.284 1.00 90.00 92 SER A N 1
ATOM 770 C CA . SER A 1 92 ? -7.187 6.220 -15.017 1.00 90.00 92 SER A CA 1
ATOM 771 C C . SER A 1 92 ? -8.151 5.500 -14.065 1.00 90.00 92 SER A C 1
ATOM 773 O O . SER A 1 92 ? -7.840 5.308 -12.887 1.00 90.00 92 SER A O 1
ATOM 775 N N . LEU A 1 93 ? -9.309 5.058 -14.575 1.00 92.62 93 LEU A N 1
ATOM 776 C CA . LEU A 1 93 ? -10.300 4.319 -13.787 1.00 92.62 93 LEU A CA 1
ATOM 777 C C . LEU A 1 93 ? -9.781 2.936 -13.376 1.00 92.62 93 LEU A C 1
ATOM 779 O O . LEU A 1 93 ? -9.946 2.543 -12.223 1.00 92.62 93 LEU A O 1
ATOM 783 N N . GLU A 1 94 ? -9.135 2.206 -14.287 1.00 91.56 94 GLU A N 1
ATOM 784 C CA . GLU A 1 94 ? -8.525 0.904 -13.990 1.00 91.56 94 GLU A CA 1
ATOM 785 C C . GLU A 1 94 ? -7.488 1.004 -12.870 1.00 91.56 94 GLU A C 1
ATOM 787 O O . GLU A 1 94 ? -7.505 0.196 -11.940 1.00 91.56 94 GLU A O 1
ATOM 792 N N . SER A 1 95 ? -6.628 2.025 -12.918 1.00 90.69 95 SER A N 1
ATOM 793 C CA . SER A 1 95 ? -5.608 2.267 -11.892 1.00 90.69 95 SER A CA 1
ATOM 794 C C . SER A 1 95 ? -6.239 2.569 -10.531 1.00 90.69 95 SER A C 1
ATOM 796 O O . SER A 1 95 ? -5.827 2.005 -9.517 1.00 90.69 95 SER A O 1
ATOM 798 N N . TYR A 1 96 ? -7.288 3.397 -10.501 1.00 92.44 96 TYR A N 1
ATOM 799 C CA . TYR A 1 96 ? -8.033 3.678 -9.274 1.00 92.44 96 TYR A CA 1
ATOM 800 C C . TYR A 1 96 ? -8.705 2.424 -8.701 1.00 92.44 96 TYR A C 1
ATOM 802 O O . TYR A 1 96 ? -8.588 2.138 -7.510 1.00 92.44 96 TYR A O 1
ATOM 810 N N . VAL A 1 97 ? -9.379 1.646 -9.549 1.00 94.56 97 VAL A N 1
ATOM 811 C CA . VAL A 1 97 ? -10.084 0.423 -9.143 1.00 94.56 97 VAL A CA 1
ATOM 812 C C . VAL A 1 97 ? -9.108 -0.648 -8.672 1.00 94.56 97 VAL A C 1
ATOM 814 O O . VAL A 1 97 ? -9.424 -1.370 -7.729 1.00 94.56 97 VAL A O 1
ATOM 817 N N . TYR A 1 98 ? -7.924 -0.738 -9.279 1.00 93.62 98 TYR A N 1
ATOM 818 C CA . TYR A 1 98 ? -6.846 -1.597 -8.801 1.00 93.62 98 TYR A CA 1
ATOM 819 C C . TYR A 1 98 ? -6.453 -1.232 -7.364 1.00 93.62 98 TYR A C 1
ATOM 821 O O . TYR A 1 98 ? -6.552 -2.082 -6.483 1.00 93.62 98 TYR A O 1
ATOM 829 N N . VAL A 1 99 ? -6.114 0.036 -7.099 1.00 92.44 99 VAL A N 1
ATOM 830 C CA . VAL A 1 99 ? -5.749 0.508 -5.749 1.00 92.44 99 VAL A CA 1
ATOM 831 C C . VAL A 1 99 ? -6.885 0.272 -4.749 1.00 92.44 99 VAL A C 1
ATOM 833 O O . VAL A 1 99 ? -6.653 -0.218 -3.643 1.00 92.44 99 VAL A O 1
ATOM 836 N N . LEU A 1 100 ? -8.125 0.568 -5.143 1.00 94.56 100 LEU A N 1
ATOM 837 C CA . LEU A 1 100 ? -9.310 0.357 -4.315 1.00 94.56 100 LEU A CA 1
ATOM 838 C C . LEU A 1 100 ? -9.500 -1.124 -3.959 1.00 94.56 100 LEU A C 1
ATOM 840 O O . LEU A 1 100 ? -9.677 -1.456 -2.789 1.00 94.56 100 LEU A O 1
ATOM 844 N N . ARG A 1 101 ? -9.434 -2.025 -4.945 1.00 96.19 101 ARG A N 1
ATOM 845 C CA . ARG A 1 101 ? -9.593 -3.468 -4.720 1.00 96.19 101 ARG A CA 1
ATOM 846 C C . ARG A 1 101 ? -8.471 -4.041 -3.871 1.00 96.19 101 ARG A C 1
ATOM 848 O O . ARG A 1 101 ? -8.739 -4.881 -3.018 1.00 96.19 101 ARG A O 1
ATOM 855 N N . THR A 1 102 ? -7.244 -3.591 -4.081 1.00 94.19 102 THR A N 1
ATOM 856 C CA . THR A 1 102 ? -6.084 -4.027 -3.310 1.00 94.19 102 THR A CA 1
ATOM 857 C C . THR A 1 102 ? -6.219 -3.642 -1.835 1.00 94.19 102 THR A C 1
ATOM 859 O O . THR A 1 102 ? -6.229 -4.518 -0.972 1.00 94.19 102 THR A O 1
ATOM 862 N N . ASN A 1 103 ? -6.486 -2.363 -1.546 1.00 92.44 103 ASN A N 1
ATOM 863 C CA . ASN A 1 103 ? -6.711 -1.872 -0.180 1.00 92.44 103 ASN A CA 1
ATOM 864 C C . ASN A 1 103 ? -7.932 -2.508 0.505 1.00 92.44 103 ASN A C 1
ATOM 866 O O . ASN A 1 103 ? -7.999 -2.583 1.732 1.00 92.44 103 ASN A O 1
ATOM 870 N N . ALA A 1 104 ? -8.907 -2.964 -0.285 1.00 95.06 104 ALA A N 1
ATOM 871 C CA . ALA A 1 104 ? -10.100 -3.631 0.208 1.00 95.06 104 ALA A CA 1
ATOM 872 C C . ALA A 1 104 ? -9.980 -5.159 0.324 1.00 95.06 104 ALA A C 1
ATOM 874 O O . ALA A 1 104 ? -10.974 -5.804 0.647 1.00 95.06 104 ALA A O 1
ATOM 875 N N . MET A 1 105 ? -8.810 -5.758 0.068 1.00 95.06 105 MET A N 1
ATOM 876 C CA . MET A 1 105 ? -8.625 -7.221 -0.000 1.00 95.06 105 MET A CA 1
ATOM 877 C C . MET A 1 105 ? -9.526 -7.921 -1.041 1.00 95.06 105 MET A C 1
ATOM 879 O O . MET A 1 105 ? -9.881 -9.093 -0.899 1.00 95.06 105 MET A O 1
ATOM 883 N N . LEU A 1 106 ? -9.940 -7.198 -2.081 1.00 95.62 106 LEU A N 1
ATOM 884 C CA . LEU A 1 106 ? -10.770 -7.702 -3.179 1.00 95.62 106 LEU A CA 1
ATOM 885 C C . LEU A 1 106 ? -9.943 -8.128 -4.391 1.00 95.62 106 LEU A C 1
ATOM 887 O O . LEU A 1 106 ? -10.429 -8.898 -5.223 1.00 95.62 106 LEU A O 1
ATOM 891 N N . TYR A 1 107 ? -8.714 -7.622 -4.510 1.00 94.75 107 TYR A N 1
ATOM 892 C CA . TYR A 1 107 ? -7.832 -7.979 -5.609 1.00 94.75 107 TYR A CA 1
ATOM 893 C C . TYR A 1 107 ? -7.474 -9.471 -5.556 1.00 94.75 107 TYR A C 1
ATOM 895 O O . TYR A 1 107 ? -7.249 -10.052 -4.497 1.00 94.75 107 TYR A O 1
ATOM 903 N N . LYS A 1 108 ? -7.480 -10.114 -6.725 1.00 90.00 108 LYS A N 1
ATOM 904 C CA . LYS A 1 108 ? -7.156 -11.533 -6.886 1.00 90.00 108 LYS A CA 1
ATOM 905 C C . LYS A 1 108 ? -6.242 -11.682 -8.092 1.00 90.00 108 LYS A C 1
ATOM 907 O O . LYS A 1 108 ? -6.743 -11.736 -9.216 1.00 90.00 108 LYS A O 1
ATOM 912 N N . PRO A 1 109 ? -4.916 -11.687 -7.888 1.00 90.44 109 PRO A N 1
ATOM 913 C CA . PRO A 1 109 ? -3.989 -11.864 -8.990 1.00 90.44 109 PRO A CA 1
ATOM 914 C C . PRO A 1 109 ? -4.139 -13.259 -9.603 1.00 90.44 109 PRO A C 1
ATOM 916 O O . PRO A 1 109 ? -4.416 -14.239 -8.908 1.00 90.44 109 PRO A O 1
ATOM 919 N N . GLU A 1 110 ? -3.922 -13.347 -10.913 1.00 88.69 110 GLU A N 1
ATOM 920 C CA . GLU A 1 110 ? -3.841 -14.628 -11.612 1.00 88.69 110 GLU A CA 1
ATOM 921 C C . GLU A 1 110 ? -2.739 -15.503 -10.995 1.00 88.69 110 GLU A C 1
ATOM 923 O O . GLU A 1 110 ? -1.680 -15.007 -10.600 1.00 88.69 110 GLU A O 1
ATOM 928 N N . GLY A 1 111 ? -3.018 -16.800 -10.864 1.00 84.38 111 GLY A N 1
ATOM 929 C CA . GLY A 1 111 ? -2.101 -17.754 -10.246 1.00 84.38 111 GLY A CA 1
ATOM 930 C C . GLY A 1 111 ? -2.020 -17.674 -8.719 1.00 84.38 111 GLY A C 1
ATOM 931 O O . GLY A 1 111 ? -1.162 -18.339 -8.154 1.00 84.38 111 GLY A O 1
ATOM 932 N N . LEU A 1 112 ? -2.888 -16.918 -8.021 1.00 83.50 112 LEU A N 1
ATOM 933 C CA . LEU A 1 112 ? -2.901 -16.874 -6.545 1.00 83.50 112 LEU A CA 1
ATOM 934 C C . LEU A 1 112 ? -3.079 -18.266 -5.908 1.00 83.50 112 LEU A C 1
ATOM 936 O O . LEU A 1 112 ? -2.496 -18.545 -4.863 1.00 83.50 112 LEU A O 1
ATOM 940 N N . ASP A 1 113 ? -3.832 -19.156 -6.551 1.00 74.25 113 ASP A N 1
ATOM 941 C CA . ASP A 1 113 ? -4.053 -20.524 -6.065 1.00 74.25 113 ASP A CA 1
ATOM 942 C C . ASP A 1 113 ? -2.830 -21.447 -6.259 1.00 74.25 113 ASP A C 1
ATOM 944 O O . ASP A 1 113 ? -2.784 -22.540 -5.699 1.00 74.25 113 ASP A O 1
ATOM 948 N N . GLU A 1 114 ? -1.815 -21.012 -7.012 1.00 72.06 114 GLU A N 1
ATOM 949 C CA . GLU A 1 114 ? -0.588 -21.772 -7.308 1.00 72.06 114 GLU A CA 1
ATOM 950 C C . GLU A 1 114 ? 0.554 -21.457 -6.314 1.00 72.06 114 GLU A C 1
ATOM 952 O O . GLU A 1 114 ? 1.720 -21.766 -6.564 1.00 72.06 114 GLU A O 1
ATOM 957 N N . THR A 1 115 ? 0.249 -20.782 -5.197 1.00 64.81 115 THR A N 1
ATOM 958 C CA . THR A 1 115 ? 1.238 -20.000 -4.434 1.00 64.81 115 THR A CA 1
ATOM 959 C C . THR A 1 115 ? 1.821 -20.663 -3.189 1.00 64.81 115 THR A C 1
ATOM 961 O O . THR A 1 115 ? 1.437 -21.749 -2.764 1.00 64.81 115 THR A O 1
ATOM 964 N N . LYS A 1 116 ? 2.815 -19.957 -2.630 1.00 67.75 116 LYS A N 1
ATOM 965 C CA . LYS A 1 116 ? 3.611 -20.267 -1.439 1.00 67.75 116 LYS A CA 1
ATOM 966 C C . LYS A 1 116 ? 2.736 -20.687 -0.266 1.00 67.75 116 LYS A C 1
ATOM 968 O O . LYS A 1 116 ? 1.986 -19.885 0.289 1.00 67.75 116 LYS A O 1
ATOM 973 N N . GLU A 1 117 ? 2.905 -21.946 0.118 1.00 76.12 117 GLU A N 1
ATOM 974 C CA . GLU A 1 117 ? 2.091 -22.623 1.121 1.00 76.12 117 GLU A CA 1
ATOM 975 C C . GLU A 1 117 ? 2.074 -21.876 2.466 1.00 76.12 117 GLU A C 1
ATOM 977 O O . GLU A 1 117 ? 1.012 -21.745 3.064 1.00 76.12 117 GLU A O 1
ATOM 982 N N . SER A 1 118 ? 3.200 -21.301 2.909 1.00 86.19 118 SER A N 1
ATOM 983 C CA . SER A 1 118 ? 3.298 -20.568 4.184 1.00 86.19 118 SER A CA 1
ATOM 984 C C . SER A 1 118 ? 2.391 -19.332 4.249 1.00 86.19 118 SER A C 1
ATOM 986 O O . SER A 1 118 ? 1.614 -19.193 5.197 1.00 86.19 118 SER A O 1
ATOM 988 N N . LEU A 1 119 ? 2.446 -18.459 3.234 1.00 90.69 119 LEU A N 1
ATOM 989 C CA . LEU A 1 119 ? 1.672 -17.212 3.181 1.00 90.69 119 LEU A CA 1
ATOM 990 C C . LEU A 1 119 ? 0.165 -17.500 3.127 1.00 90.69 119 LEU A C 1
ATOM 992 O O . LEU A 1 119 ? -0.613 -16.920 3.885 1.00 90.69 119 LEU A O 1
ATOM 996 N N . GLU A 1 120 ? -0.247 -18.440 2.273 1.00 90.19 120 GLU A N 1
ATOM 997 C CA . GLU A 1 120 ? -1.656 -18.812 2.112 1.00 90.19 120 GLU A CA 1
ATOM 998 C C . GLU A 1 120 ? -2.230 -19.458 3.376 1.00 90.19 120 GLU A C 1
ATOM 1000 O O . GLU A 1 120 ? -3.341 -19.134 3.809 1.00 90.19 120 GLU A O 1
ATOM 1005 N N . VAL A 1 121 ? -1.473 -20.378 3.984 1.00 91.12 121 VAL A N 1
ATOM 1006 C CA . VAL A 1 121 ? -1.859 -21.034 5.239 1.00 91.12 121 VAL A CA 1
ATOM 1007 C C . VAL A 1 121 ? -2.042 -19.993 6.336 1.00 91.12 121 VAL A C 1
ATOM 1009 O O . VAL A 1 121 ? -3.027 -20.048 7.078 1.00 91.12 121 VAL A O 1
ATOM 1012 N N . TYR A 1 122 ? -1.139 -19.015 6.419 1.00 94.56 122 TYR A N 1
ATOM 1013 C CA . TYR A 1 122 ? -1.237 -17.973 7.427 1.00 94.56 122 TYR A CA 1
ATOM 1014 C C . TYR A 1 122 ? -2.396 -16.998 7.171 1.00 94.56 122 TYR A C 1
ATOM 1016 O O . TYR A 1 122 ? -3.139 -16.683 8.103 1.00 94.56 122 TYR A O 1
ATOM 1024 N N . ARG A 1 123 ? -2.644 -16.607 5.912 1.00 93.62 123 ARG A N 1
ATOM 1025 C CA . ARG A 1 123 ? -3.823 -15.809 5.529 1.00 93.62 123 ARG A CA 1
ATOM 1026 C C . ARG A 1 123 ? -5.123 -16.484 5.969 1.00 93.62 123 ARG A C 1
ATOM 1028 O O . ARG A 1 123 ? -5.941 -15.870 6.649 1.00 93.62 123 ARG A O 1
ATOM 1035 N N . LYS A 1 124 ? -5.284 -17.774 5.655 1.00 92.94 124 LYS A N 1
ATOM 1036 C CA . LYS A 1 124 ? -6.452 -18.574 6.069 1.00 92.94 124 LYS A CA 1
ATOM 1037 C C . LYS A 1 124 ? -6.566 -18.703 7.587 1.00 92.94 124 LYS A C 1
ATOM 1039 O O . LYS A 1 124 ? -7.675 -18.689 8.119 1.00 92.94 124 LYS A O 1
ATOM 1044 N N . LYS A 1 125 ? -5.435 -18.821 8.294 1.00 94.94 125 LYS A N 1
ATOM 1045 C CA . LYS A 1 125 ? -5.412 -18.829 9.763 1.00 94.94 125 LYS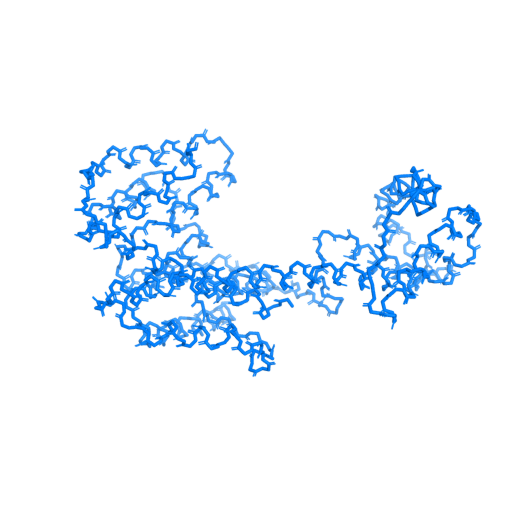 A CA 1
ATOM 1046 C C . LYS A 1 125 ? -5.996 -17.529 10.312 1.00 94.94 125 LYS A C 1
ATOM 1048 O O . LYS A 1 125 ? -6.865 -17.611 11.171 1.00 94.94 125 LYS A O 1
ATOM 1053 N N . LEU A 1 126 ? -5.571 -16.371 9.798 1.00 96.56 126 LEU A N 1
ATOM 1054 C CA . LEU A 1 126 ? -6.076 -15.050 10.193 1.00 96.56 126 LEU A CA 1
ATOM 1055 C C . LEU A 1 126 ? -7.575 -14.879 9.884 1.00 96.56 126 LEU A C 1
ATOM 1057 O O . LEU A 1 126 ? -8.336 -14.451 10.750 1.00 96.56 126 LEU A O 1
ATOM 1061 N N . GLU A 1 127 ? -8.030 -15.294 8.698 1.00 94.69 127 GLU A N 1
ATOM 1062 C CA . GLU A 1 127 ? -9.453 -15.273 8.310 1.00 94.69 127 GLU A CA 1
ATOM 1063 C C . GLU A 1 127 ? -10.362 -16.029 9.296 1.00 94.69 127 GLU A C 1
ATOM 1065 O O . GLU A 1 127 ? -11.497 -15.614 9.536 1.00 94.69 127 GLU A O 1
ATOM 1070 N N . ALA A 1 128 ? -9.869 -17.120 9.888 1.00 94.62 128 ALA A N 1
ATOM 1071 C CA . ALA A 1 128 ? -10.634 -17.972 10.794 1.00 94.62 128 ALA A CA 1
ATOM 1072 C C . ALA A 1 128 ? -10.684 -17.474 12.255 1.00 94.62 128 ALA A C 1
ATOM 1074 O O . ALA A 1 128 ? -11.416 -18.048 13.066 1.00 94.62 128 ALA A O 1
ATOM 1075 N N . VAL A 1 129 ? -9.923 -16.435 12.622 1.00 96.56 129 VAL A N 1
ATOM 1076 C CA . VAL A 1 129 ? -9.822 -15.965 14.016 1.00 96.56 129 VAL A CA 1
ATOM 1077 C C . VAL A 1 129 ? -11.088 -15.223 14.458 1.00 96.56 129 VAL A C 1
ATOM 1079 O O . VAL A 1 129 ? -11.566 -14.293 13.804 1.00 96.56 129 VAL A O 1
ATOM 1082 N N . ASN A 1 130 ? -11.593 -15.551 15.652 1.00 95.31 130 ASN A N 1
ATOM 1083 C CA . ASN A 1 130 ? -12.608 -14.741 16.324 1.00 95.31 130 ASN A CA 1
ATOM 1084 C C . ASN A 1 130 ? -11.971 -13.609 17.149 1.00 95.31 130 ASN A C 1
ATOM 1086 O O . ASN A 1 130 ? -11.810 -13.709 18.360 1.00 95.31 130 ASN A O 1
ATOM 1090 N N . TYR A 1 131 ? -11.689 -12.479 16.505 1.00 95.25 131 TYR A N 1
ATOM 1091 C CA . TYR A 1 131 ? -11.068 -11.305 17.140 1.00 95.25 131 TYR A CA 1
ATOM 1092 C C . TYR A 1 131 ? -11.875 -10.647 18.278 1.00 95.25 131 TYR A C 1
ATOM 1094 O O . TYR A 1 131 ? -11.369 -9.755 18.960 1.00 95.25 131 TYR A O 1
ATOM 1102 N N . ASN A 1 132 ? -13.145 -11.022 18.486 1.00 90.88 132 ASN A N 1
ATOM 1103 C CA . ASN A 1 132 ? -13.920 -10.496 19.616 1.00 90.88 132 ASN A CA 1
ATOM 1104 C C . ASN A 1 132 ? -13.479 -11.097 20.953 1.00 90.88 132 ASN A C 1
ATOM 1106 O O . ASN A 1 132 ? -13.602 -10.421 21.971 1.00 90.88 132 ASN A O 1
ATOM 1110 N N . ASP A 1 133 ? -13.025 -12.348 20.925 1.00 90.44 133 ASP A N 1
ATOM 1111 C CA . ASP A 1 133 ? -12.725 -13.171 22.094 1.00 90.44 133 ASP A CA 1
ATOM 1112 C C . ASP A 1 133 ? -11.457 -13.975 21.799 1.00 90.44 133 ASP A C 1
ATOM 1114 O O . ASP A 1 133 ? -11.498 -15.155 21.456 1.00 90.44 133 ASP A O 1
ATOM 1118 N N . LEU A 1 134 ? -10.334 -13.259 21.801 1.00 94.88 134 LEU A N 1
ATOM 1119 C CA . LEU A 1 134 ? -9.013 -13.795 21.507 1.00 94.88 134 LEU A CA 1
ATOM 1120 C C . LEU A 1 134 ? -8.229 -13.886 22.819 1.00 94.88 134 LEU A C 1
ATOM 1122 O O . LEU A 1 134 ? -8.128 -12.899 23.548 1.00 94.88 134 LEU A O 1
ATOM 1126 N N . ALA A 1 135 ? -7.706 -15.072 23.131 1.00 95.38 135 ALA A N 1
ATOM 1127 C CA . ALA A 1 135 ? -6.849 -15.269 24.294 1.00 95.38 135 ALA A CA 1
ATOM 1128 C C . ALA A 1 135 ? -5.477 -14.614 24.076 1.00 95.38 135 ALA A C 1
ATOM 1130 O O . ALA A 1 135 ? -5.029 -14.449 22.938 1.00 95.38 135 ALA A O 1
ATOM 1131 N N . LYS A 1 136 ? -4.796 -14.257 25.170 1.00 95.25 136 LYS A N 1
ATOM 1132 C CA . LYS A 1 136 ? -3.494 -13.579 25.111 1.00 95.25 136 LYS A CA 1
ATOM 1133 C C . LYS A 1 136 ? -2.445 -14.440 24.408 1.00 95.25 136 LYS A C 1
ATOM 1135 O O . LYS A 1 136 ? -1.726 -13.939 23.553 1.00 95.25 136 LYS A O 1
ATOM 1140 N N . GLU A 1 137 ? -2.412 -15.731 24.715 1.00 95.62 137 GLU A N 1
ATOM 1141 C CA . GLU A 1 137 ? -1.457 -16.686 24.152 1.00 95.62 137 GLU A CA 1
ATOM 1142 C C . GLU A 1 137 ? -1.662 -16.856 22.637 1.00 95.62 137 GLU A C 1
ATOM 1144 O O . GLU A 1 137 ? -0.702 -16.871 21.866 1.00 95.62 137 GLU A O 1
ATOM 1149 N N . ASP A 1 138 ? -2.922 -16.925 22.194 1.00 96.31 138 ASP A N 1
ATOM 1150 C CA . ASP A 1 138 ? -3.261 -17.003 20.771 1.00 96.31 138 ASP A CA 1
ATOM 1151 C C . ASP A 1 138 ? -2.925 -15.695 20.042 1.00 96.31 138 ASP A C 1
ATOM 1153 O O . ASP A 1 138 ? -2.447 -15.723 18.908 1.00 96.31 138 ASP A O 1
ATOM 1157 N N . PHE A 1 139 ? -3.150 -14.545 20.686 1.00 96.75 139 PHE A N 1
ATOM 1158 C CA . PHE A 1 139 ? -2.758 -13.242 20.154 1.00 96.75 139 PHE A CA 1
ATOM 1159 C C . PHE A 1 139 ? -1.243 -13.130 19.970 1.00 96.75 139 PHE A C 1
ATOM 1161 O O . PHE A 1 139 ? -0.802 -12.754 18.886 1.00 96.75 139 PHE A O 1
ATOM 1168 N N . GLU A 1 140 ? -0.458 -13.472 20.992 1.00 95.81 140 GLU A N 1
ATOM 1169 C CA . GLU A 1 140 ? 1.008 -13.429 20.942 1.00 95.81 140 GLU A CA 1
ATOM 1170 C C . GLU A 1 140 ? 1.537 -14.322 19.813 1.00 95.81 140 GLU A C 1
ATOM 1172 O O . GLU A 1 140 ? 2.362 -13.882 19.012 1.00 95.81 140 GLU A O 1
ATOM 1177 N N . LEU A 1 141 ? 0.970 -15.525 19.663 1.00 96.56 141 LEU A N 1
ATOM 1178 C CA . LEU A 1 141 ? 1.308 -16.434 18.571 1.00 96.56 141 LEU A CA 1
ATOM 1179 C C . LEU A 1 141 ? 0.941 -15.864 17.191 1.00 96.56 141 LEU A C 1
ATOM 1181 O O . LEU A 1 141 ? 1.678 -16.065 16.226 1.00 96.56 141 LEU A O 1
ATOM 1185 N N . LEU A 1 142 ? -0.210 -15.204 17.039 1.00 97.00 142 LEU A N 1
ATOM 1186 C CA . LEU A 1 142 ? -0.569 -14.538 15.780 1.00 97.00 142 LEU A CA 1
ATOM 1187 C C . LEU A 1 142 ? 0.397 -13.385 15.486 1.00 97.00 142 LEU A C 1
ATOM 1189 O O . LEU A 1 142 ? 0.900 -13.271 14.376 1.00 97.00 142 LEU A O 1
ATOM 1193 N N . TYR A 1 143 ? 0.712 -12.559 16.475 1.00 94.81 143 TYR A N 1
ATOM 1194 C CA . TYR A 1 143 ? 1.596 -11.415 16.282 1.00 94.81 143 TYR A CA 1
ATOM 1195 C C . TYR A 1 143 ? 3.025 -11.842 15.889 1.00 94.81 143 TYR A C 1
ATOM 1197 O O . TYR A 1 143 ? 3.589 -11.308 14.936 1.00 94.81 143 TYR A O 1
ATOM 1205 N N . GLU A 1 144 ? 3.581 -12.873 16.537 1.00 95.81 144 GLU A N 1
ATOM 1206 C CA . GLU A 1 144 ? 4.887 -13.447 16.176 1.00 95.81 144 GLU A CA 1
ATOM 1207 C C . GLU A 1 144 ? 4.887 -14.055 14.762 1.00 95.81 144 GLU A C 1
ATOM 1209 O O . GLU A 1 144 ? 5.782 -13.778 13.958 1.00 95.81 144 GLU A O 1
ATOM 1214 N N . ASN A 1 145 ? 3.855 -14.839 14.422 1.00 95.88 145 ASN A N 1
ATOM 1215 C CA . ASN A 1 145 ? 3.735 -15.429 13.086 1.00 95.88 145 ASN A CA 1
ATOM 1216 C C . ASN A 1 145 ? 3.599 -14.357 11.998 1.00 95.88 145 ASN A C 1
ATOM 1218 O O . ASN A 1 145 ? 4.171 -14.523 10.923 1.00 95.88 145 ASN A O 1
ATOM 1222 N N . LEU A 1 146 ? 2.878 -13.262 12.272 1.00 95.81 146 LEU A N 1
ATOM 1223 C CA . LEU A 1 146 ? 2.784 -12.133 11.350 1.00 95.81 146 LEU A CA 1
ATOM 1224 C C . LEU A 1 146 ? 4.173 -11.544 11.079 1.00 95.81 146 LEU A C 1
ATOM 1226 O O . LEU A 1 146 ? 4.537 -11.401 9.919 1.00 95.81 146 LEU A O 1
ATOM 1230 N N . GLY A 1 147 ? 4.985 -11.308 12.115 1.00 93.75 147 GLY A N 1
ATOM 1231 C CA . GLY A 1 147 ? 6.362 -10.829 11.949 1.00 93.75 147 GLY A CA 1
ATOM 1232 C C . GLY A 1 147 ? 7.246 -11.772 11.117 1.00 93.75 147 GLY A C 1
ATOM 1233 O O . GLY A 1 147 ? 7.972 -11.327 10.222 1.00 93.75 147 GLY A O 1
ATOM 1234 N N . SER A 1 148 ? 7.153 -13.085 11.359 1.00 93.44 148 SER A N 1
ATOM 1235 C CA . SER A 1 148 ? 7.879 -14.098 10.577 1.00 93.44 148 SER A CA 1
ATOM 1236 C C . SER A 1 148 ? 7.462 -14.095 9.106 1.00 93.44 148 SER A C 1
ATOM 1238 O O . SER A 1 148 ? 8.313 -14.141 8.219 1.00 93.44 148 SER A O 1
ATOM 1240 N N . VAL A 1 149 ? 6.158 -14.036 8.840 1.00 93.19 149 VAL A N 1
ATOM 1241 C CA . VAL A 1 149 ? 5.610 -14.044 7.482 1.00 93.19 149 VAL A CA 1
ATOM 1242 C C . VAL A 1 149 ? 5.918 -12.738 6.746 1.00 93.19 149 VAL A C 1
ATOM 1244 O O . VAL A 1 149 ? 6.258 -12.782 5.567 1.00 93.19 149 VAL A O 1
ATOM 1247 N N . SER A 1 150 ? 5.897 -11.591 7.428 1.00 92.94 150 SER A N 1
ATOM 1248 C CA . SER A 1 150 ? 6.322 -10.307 6.856 1.00 92.94 150 SER A CA 1
ATOM 1249 C C . SER A 1 150 ? 7.809 -10.314 6.490 1.00 92.94 150 SER A C 1
ATOM 1251 O O . SER A 1 150 ? 8.184 -9.806 5.435 1.00 92.94 150 SER A O 1
ATOM 1253 N N . SER A 1 151 ? 8.654 -10.956 7.303 1.00 92.94 151 SER A N 1
ATOM 1254 C CA . SER A 1 151 ? 10.084 -11.129 7.005 1.00 92.94 151 SER A CA 1
ATOM 1255 C C . SER A 1 151 ? 10.307 -12.033 5.788 1.00 92.94 151 SER A C 1
ATOM 1257 O O . SER A 1 151 ? 11.123 -11.722 4.920 1.00 92.94 151 SER A O 1
ATOM 1259 N N . GLU A 1 152 ? 9.548 -13.133 5.691 1.00 92.62 152 GLU A N 1
ATOM 1260 C CA . GLU A 1 152 ? 9.544 -14.003 4.509 1.00 92.62 152 GLU A CA 1
ATOM 1261 C C . GLU A 1 152 ? 9.116 -13.214 3.263 1.00 92.62 152 GLU A C 1
ATOM 1263 O O . GLU A 1 152 ? 9.786 -13.249 2.231 1.00 92.62 152 GLU A O 1
ATOM 1268 N N . LEU A 1 153 ? 8.023 -12.456 3.365 1.00 92.94 153 LEU A N 1
ATOM 1269 C CA . LEU A 1 153 ? 7.478 -11.657 2.277 1.00 92.94 153 LEU A CA 1
ATOM 1270 C C . LEU A 1 153 ? 8.458 -10.586 1.792 1.00 92.94 153 LEU A C 1
ATOM 1272 O O . LEU A 1 153 ? 8.602 -10.409 0.580 1.00 92.94 153 LEU A O 1
ATOM 1276 N N . PHE A 1 154 ? 9.152 -9.917 2.714 1.00 92.25 154 PHE A N 1
ATOM 1277 C CA . PHE A 1 154 ? 10.193 -8.943 2.399 1.00 92.25 154 PHE A CA 1
ATOM 1278 C C . PHE A 1 154 ? 11.347 -9.593 1.629 1.00 92.25 154 PHE A C 1
ATOM 1280 O O . PHE A 1 154 ? 11.665 -9.146 0.531 1.00 92.25 154 PHE A O 1
ATOM 1287 N N . ALA A 1 155 ? 11.904 -10.698 2.136 1.00 92.94 155 ALA A N 1
ATOM 1288 C CA . ALA A 1 155 ? 13.013 -11.399 1.481 1.00 92.94 155 ALA A CA 1
ATOM 1289 C C . ALA A 1 155 ? 12.643 -11.894 0.073 1.00 92.94 155 ALA A C 1
ATOM 1291 O O . ALA A 1 155 ? 13.429 -11.821 -0.869 1.00 92.94 155 ALA A O 1
ATOM 1292 N N . LEU A 1 156 ? 11.417 -12.391 -0.087 1.00 92.25 156 LEU A N 1
ATOM 1293 C CA . LEU A 1 156 ? 10.905 -12.833 -1.378 1.00 92.25 156 LEU A CA 1
ATOM 1294 C C . LEU A 1 156 ? 10.687 -11.671 -2.342 1.00 92.25 156 LEU A C 1
ATOM 1296 O O . LEU A 1 156 ? 10.933 -11.821 -3.535 1.00 92.25 156 LEU A O 1
ATOM 1300 N N . THR A 1 157 ? 10.186 -10.548 -1.835 1.00 91.94 157 THR A N 1
ATOM 1301 C CA . THR A 1 157 ? 9.998 -9.329 -2.617 1.00 91.94 157 THR A CA 1
ATOM 1302 C C . THR A 1 157 ? 11.345 -8.829 -3.116 1.00 91.94 157 THR A C 1
ATOM 1304 O O . THR A 1 157 ? 11.523 -8.750 -4.326 1.00 91.94 157 THR A O 1
ATOM 1307 N N . ASP A 1 158 ? 12.307 -8.626 -2.218 1.00 92.88 158 ASP A N 1
ATOM 1308 C CA . ASP A 1 158 ? 13.678 -8.216 -2.535 1.00 92.88 158 ASP A CA 1
ATOM 1309 C C . ASP A 1 158 ? 14.315 -9.117 -3.609 1.00 92.88 158 ASP A C 1
ATOM 1311 O O . ASP A 1 158 ? 14.769 -8.642 -4.651 1.00 92.88 158 ASP A O 1
ATOM 1315 N N . TYR A 1 159 ? 14.198 -10.440 -3.443 1.00 91.75 159 TYR A N 1
ATOM 1316 C CA . TYR A 1 159 ? 14.662 -11.409 -4.437 1.00 91.75 159 TYR A CA 1
ATOM 1317 C C . TYR A 1 159 ? 14.036 -11.205 -5.827 1.00 91.75 159 TYR A C 1
ATOM 1319 O O . TYR A 1 159 ? 14.741 -11.232 -6.837 1.00 91.75 159 TYR A O 1
ATOM 1327 N N . TYR A 1 160 ? 12.714 -11.016 -5.913 1.00 91.31 160 TYR A N 1
ATOM 1328 C CA . TYR A 1 160 ? 12.046 -10.811 -7.202 1.00 91.31 160 TYR A CA 1
ATOM 1329 C C . TYR A 1 160 ? 12.331 -9.440 -7.814 1.00 91.31 160 TYR A C 1
ATOM 1331 O O . TYR A 1 160 ? 12.341 -9.346 -9.040 1.00 91.31 160 TYR A O 1
ATOM 1339 N N . TYR A 1 161 ? 12.566 -8.406 -7.002 1.00 90.94 161 TYR A N 1
ATOM 1340 C CA . TYR A 1 161 ? 13.040 -7.110 -7.486 1.00 90.94 161 TYR A CA 1
ATOM 1341 C C . TYR A 1 161 ? 14.414 -7.267 -8.144 1.00 90.94 161 TYR A C 1
ATOM 1343 O O . TYR A 1 161 ? 14.544 -6.988 -9.335 1.00 90.94 161 TYR A O 1
ATOM 1351 N N . GLY A 1 162 ? 15.392 -7.845 -7.438 1.00 91.31 162 GLY A N 1
ATOM 1352 C CA . GLY A 1 162 ? 16.724 -8.085 -8.003 1.00 91.31 162 GLY A CA 1
ATOM 1353 C C . GLY A 1 162 ? 16.693 -8.982 -9.248 1.00 91.31 162 GLY A C 1
ATOM 1354 O O . GLY A 1 162 ? 17.363 -8.708 -10.244 1.00 91.31 162 GLY A O 1
ATOM 1355 N N . LEU A 1 163 ? 15.856 -10.026 -9.254 1.00 91.25 163 LEU A N 1
ATOM 1356 C CA . LEU A 1 163 ? 15.677 -10.869 -10.439 1.00 91.25 163 LEU A CA 1
ATOM 1357 C C . LEU A 1 163 ? 15.114 -10.077 -11.627 1.00 91.25 163 LEU A C 1
ATOM 1359 O O . LEU A 1 163 ? 15.591 -10.245 -12.750 1.00 91.25 163 LEU A O 1
ATOM 1363 N N . GLN A 1 164 ? 14.109 -9.229 -11.401 1.00 91.00 164 GLN A N 1
ATOM 1364 C CA . GLN A 1 164 ? 13.512 -8.423 -12.463 1.00 91.00 164 GLN A CA 1
ATOM 1365 C C . GLN A 1 164 ? 14.509 -7.399 -13.021 1.00 91.00 164 GLN A C 1
ATOM 1367 O O . GLN A 1 164 ? 14.543 -7.208 -14.234 1.00 91.00 164 GLN A O 1
ATOM 1372 N N . GLU A 1 165 ? 15.360 -6.800 -12.182 1.00 89.75 165 GLU A N 1
ATOM 1373 C CA . GLU A 1 165 ? 16.434 -5.897 -12.626 1.00 89.75 165 GLU A CA 1
ATOM 1374 C C . GLU A 1 165 ? 17.400 -6.608 -13.574 1.00 89.75 165 GLU A C 1
ATOM 1376 O O . GLU A 1 165 ? 17.687 -6.116 -14.669 1.00 89.75 165 GLU A O 1
ATOM 1381 N N . VAL A 1 166 ? 17.847 -7.810 -13.201 1.00 88.81 166 VAL A N 1
ATOM 1382 C CA . VAL A 1 166 ? 18.724 -8.630 -14.046 1.00 88.81 166 VAL A CA 1
ATOM 1383 C C . VAL A 1 166 ? 18.033 -8.997 -15.360 1.00 88.81 166 VAL A C 1
ATOM 1385 O O . VAL A 1 166 ? 18.637 -8.870 -16.427 1.00 88.81 166 VAL A O 1
ATOM 1388 N N . VAL A 1 167 ? 16.768 -9.426 -15.308 1.00 90.12 167 VAL A N 1
ATOM 1389 C CA . VAL A 1 167 ? 15.991 -9.794 -16.503 1.00 90.12 167 VAL A CA 1
ATOM 1390 C C . VAL A 1 167 ? 15.810 -8.598 -17.437 1.00 90.12 167 VAL A C 1
ATOM 1392 O O . VAL A 1 167 ? 16.025 -8.744 -18.640 1.00 90.12 167 VAL A O 1
ATOM 1395 N N . ASN A 1 168 ? 15.472 -7.422 -16.909 1.00 89.50 168 ASN A N 1
ATOM 1396 C CA . ASN A 1 168 ? 15.297 -6.204 -17.700 1.00 89.50 168 ASN A CA 1
ATOM 1397 C C . ASN A 1 168 ? 16.607 -5.788 -18.375 1.00 89.50 168 ASN A C 1
ATOM 1399 O O . ASN A 1 168 ? 16.633 -5.579 -19.588 1.00 89.50 168 ASN A O 1
ATOM 1403 N N . ASN A 1 169 ? 17.709 -5.747 -17.623 1.00 86.81 169 ASN A N 1
ATOM 1404 C CA . ASN A 1 169 ? 19.026 -5.406 -18.163 1.00 86.81 169 ASN A CA 1
ATOM 1405 C C . ASN A 1 169 ? 19.476 -6.401 -19.243 1.00 86.81 169 ASN A C 1
ATOM 1407 O O . ASN A 1 169 ? 19.962 -6.000 -20.304 1.00 86.81 169 ASN A O 1
ATOM 1411 N N . LEU A 1 170 ? 19.255 -7.702 -19.022 1.00 87.75 170 LEU A N 1
ATOM 1412 C CA . LEU A 1 170 ? 19.536 -8.734 -20.018 1.00 87.75 170 LEU A CA 1
ATOM 1413 C C . LEU A 1 170 ? 18.659 -8.568 -21.265 1.00 87.75 170 LEU A C 1
ATOM 1415 O O . LEU A 1 170 ? 19.152 -8.705 -22.383 1.00 87.75 170 LEU A O 1
ATOM 1419 N N . PHE A 1 171 ? 17.376 -8.248 -21.099 1.00 88.31 171 PHE A N 1
ATOM 1420 C CA . PHE A 1 171 ? 16.465 -8.007 -22.213 1.00 88.31 171 PHE A CA 1
ATOM 1421 C C . PHE A 1 171 ? 16.920 -6.813 -23.062 1.00 88.31 171 PHE A C 1
ATOM 1423 O O . PHE A 1 171 ? 17.003 -6.933 -24.286 1.00 88.31 171 PHE A O 1
ATOM 1430 N N . VAL A 1 172 ? 17.303 -5.698 -22.430 1.00 87.94 172 VAL A N 1
ATOM 1431 C CA . VAL A 1 172 ? 17.867 -4.520 -23.111 1.00 87.94 172 VAL A CA 1
ATOM 1432 C C . VAL A 1 172 ? 19.154 -4.875 -23.856 1.00 87.94 172 VAL A C 1
ATOM 1434 O O . VAL A 1 172 ? 19.309 -4.506 -25.026 1.00 87.94 172 VAL A O 1
ATOM 1437 N N . TYR A 1 173 ? 20.059 -5.627 -23.221 1.00 85.50 173 TYR A N 1
ATOM 1438 C CA . TYR A 1 173 ? 21.288 -6.098 -23.858 1.00 85.50 173 TYR A CA 1
ATOM 1439 C C . TYR A 1 173 ? 20.988 -6.941 -25.104 1.00 85.50 173 TYR A C 1
ATOM 1441 O O . TYR A 1 173 ? 21.529 -6.673 -26.177 1.00 85.50 173 TYR A O 1
ATOM 1449 N N . LEU A 1 174 ? 20.082 -7.917 -24.992 1.00 88.06 174 LEU A N 1
ATOM 1450 C CA . LEU A 1 174 ? 19.706 -8.803 -26.096 1.00 88.06 174 LEU A CA 1
ATOM 1451 C C . LEU A 1 174 ? 18.997 -8.057 -27.232 1.00 88.06 174 LEU A C 1
ATOM 1453 O O . LEU A 1 174 ? 19.264 -8.347 -28.399 1.00 88.06 174 LEU A O 1
ATOM 1457 N N . LEU A 1 175 ? 18.152 -7.065 -26.924 1.00 88.38 175 LEU A N 1
ATOM 1458 C CA . LEU A 1 175 ? 17.529 -6.211 -27.941 1.00 88.38 175 LEU A CA 1
ATOM 1459 C C . LEU A 1 175 ? 18.583 -5.525 -28.820 1.00 88.38 175 LEU A C 1
ATOM 1461 O O . LEU A 1 175 ? 18.407 -5.413 -30.035 1.00 88.38 175 LEU A O 1
ATOM 1465 N N . ASN A 1 176 ? 19.682 -5.082 -28.212 1.00 85.94 176 ASN A N 1
ATOM 1466 C CA . ASN A 1 176 ? 20.701 -4.256 -28.858 1.00 85.94 176 ASN A CA 1
ATOM 1467 C C . ASN A 1 176 ? 21.996 -5.028 -29.152 1.00 85.94 176 ASN A C 1
ATOM 1469 O O . ASN A 1 176 ? 23.022 -4.415 -29.432 1.00 85.94 176 ASN A O 1
ATOM 1473 N N . ALA A 1 177 ? 21.970 -6.365 -29.108 1.00 81.81 177 ALA A N 1
ATOM 1474 C CA . ALA A 1 177 ? 23.173 -7.195 -29.166 1.00 81.81 177 ALA A CA 1
ATOM 1475 C C . ALA A 1 177 ? 24.015 -6.973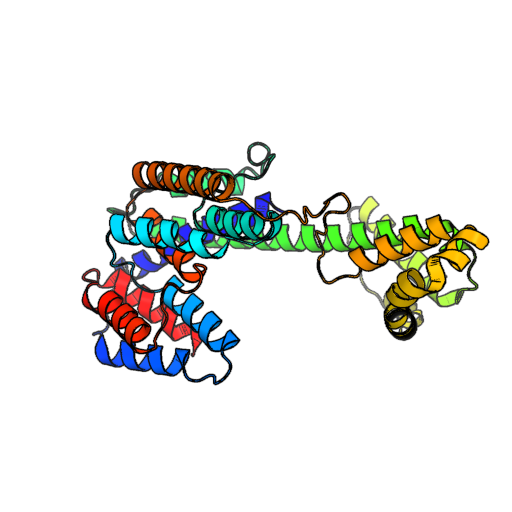 -30.437 1.00 81.81 177 ALA A C 1
ATOM 1477 O O . ALA A 1 177 ? 25.240 -6.937 -30.359 1.00 81.81 177 ALA A O 1
ATOM 1478 N N . ASN A 1 178 ? 23.387 -6.774 -31.601 1.00 79.06 178 ASN A N 1
ATOM 1479 C CA . ASN A 1 178 ? 24.109 -6.573 -32.867 1.00 79.06 178 ASN A CA 1
ATOM 1480 C C . ASN A 1 178 ? 24.964 -5.296 -32.848 1.00 79.06 178 ASN A C 1
ATOM 1482 O O . ASN A 1 178 ? 26.097 -5.276 -33.328 1.00 79.06 178 ASN A O 1
ATOM 1486 N N . GLU A 1 179 ? 24.422 -4.231 -32.273 1.00 75.69 179 GLU A N 1
ATOM 1487 C CA . GLU A 1 179 ? 25.070 -2.934 -32.113 1.00 75.69 179 GLU A CA 1
ATOM 1488 C C . GLU A 1 179 ? 26.065 -2.964 -30.944 1.00 75.69 179 GLU A C 1
ATOM 1490 O O . GLU A 1 179 ? 27.172 -2.436 -31.036 1.00 75.69 179 GLU A O 1
ATOM 1495 N N . ALA A 1 180 ? 25.708 -3.661 -29.866 1.00 68.38 180 ALA A N 1
ATOM 1496 C CA . ALA A 1 180 ? 26.539 -3.835 -28.687 1.00 68.38 180 ALA A CA 1
ATOM 1497 C C . ALA A 1 180 ? 27.833 -4.605 -29.010 1.00 68.38 180 ALA A C 1
ATOM 1499 O O . ALA A 1 180 ? 28.892 -4.252 -28.496 1.00 68.38 180 ALA A O 1
ATOM 1500 N N . LEU A 1 181 ? 27.774 -5.635 -29.855 1.00 66.25 181 LEU A N 1
ATOM 1501 C CA . LEU A 1 181 ? 28.924 -6.479 -30.210 1.00 66.25 181 LEU A CA 1
ATOM 1502 C C . LEU A 1 181 ? 29.850 -5.852 -31.266 1.00 66.25 181 LEU A C 1
ATOM 1504 O O . LEU A 1 181 ? 30.912 -6.401 -31.548 1.00 66.25 181 LEU A O 1
ATOM 1508 N N . THR A 1 182 ? 29.454 -4.730 -31.874 1.00 63.59 182 THR A N 1
ATOM 1509 C CA . THR A 1 182 ? 30.206 -4.075 -32.958 1.00 63.59 182 THR A CA 1
ATOM 1510 C C . THR A 1 182 ? 30.862 -2.754 -32.547 1.00 63.59 182 THR A C 1
ATOM 1512 O O . THR A 1 182 ? 31.663 -2.211 -33.314 1.00 63.59 182 THR A O 1
ATOM 1515 N N . SER A 1 183 ? 30.583 -2.242 -31.343 1.00 63.25 183 SER A N 1
ATOM 1516 C CA . SER A 1 183 ? 31.249 -1.058 -30.798 1.00 63.25 183 SER A CA 1
ATOM 1517 C C . SER A 1 183 ? 32.680 -1.371 -30.339 1.00 63.25 183 SER A C 1
ATOM 1519 O O . SER A 1 183 ? 32.964 -2.443 -29.807 1.00 63.25 183 SER A O 1
ATOM 1521 N N . LYS A 1 184 ? 33.609 -0.424 -30.543 1.00 57.75 184 LYS A N 1
ATOM 1522 C CA . LYS A 1 184 ? 34.943 -0.486 -29.926 1.00 57.75 184 LYS A CA 1
ATOM 1523 C C . LYS A 1 184 ? 34.770 -0.265 -28.427 1.00 57.75 184 LYS A C 1
ATOM 1525 O O . LYS A 1 184 ? 34.388 0.832 -28.030 1.00 57.75 184 LYS A O 1
ATOM 1530 N N . ARG A 1 185 ? 35.002 -1.303 -27.630 1.00 64.31 185 ARG A N 1
ATOM 1531 C CA . ARG A 1 185 ? 34.913 -1.257 -26.168 1.00 64.31 185 ARG A CA 1
ATOM 1532 C C . ARG A 1 185 ? 36.304 -1.056 -25.575 1.00 64.31 185 ARG A C 1
ATOM 1534 O O . ARG A 1 185 ? 37.302 -1.309 -26.246 1.00 64.31 185 ARG A O 1
ATOM 1541 N N . ASP A 1 186 ? 36.359 -0.592 -24.331 1.00 66.56 186 ASP A N 1
ATOM 1542 C CA . ASP A 1 186 ? 37.554 -0.795 -23.519 1.00 66.56 186 ASP A CA 1
ATOM 1543 C C . ASP A 1 186 ? 37.651 -2.294 -23.215 1.00 66.56 186 ASP A C 1
ATOM 1545 O O . ASP A 1 186 ? 36.830 -2.846 -22.473 1.00 66.56 186 ASP A O 1
ATOM 1549 N N . ASP A 1 187 ? 38.610 -2.959 -23.859 1.00 75.06 187 ASP A N 1
ATOM 1550 C CA . ASP A 1 187 ? 38.797 -4.403 -23.743 1.00 75.06 187 ASP A CA 1
ATOM 1551 C C . ASP A 1 187 ? 39.047 -4.810 -22.279 1.00 75.06 187 ASP A C 1
ATOM 1553 O O . ASP A 1 187 ? 38.581 -5.859 -21.851 1.00 75.06 187 ASP A O 1
ATOM 1557 N N . ILE A 1 188 ? 39.705 -3.973 -21.465 1.00 85.25 188 ILE A N 1
ATOM 1558 C CA . ILE A 1 188 ? 40.058 -4.334 -20.082 1.00 85.25 188 ILE A CA 1
ATOM 1559 C C . ILE A 1 188 ? 38.812 -4.380 -19.197 1.00 85.25 188 ILE A C 1
ATOM 1561 O O . ILE A 1 188 ? 38.604 -5.352 -18.471 1.00 85.25 188 ILE A O 1
ATOM 1565 N N . ALA A 1 189 ? 37.968 -3.350 -19.257 1.00 84.38 189 ALA A N 1
ATOM 1566 C CA . ALA A 1 189 ? 36.755 -3.290 -18.447 1.00 84.38 189 ALA A CA 1
ATOM 1567 C C . ALA A 1 189 ? 35.752 -4.384 -18.833 1.00 84.38 189 ALA A C 1
ATOM 1569 O O . ALA A 1 189 ? 35.107 -4.983 -17.969 1.00 84.38 189 ALA A O 1
ATOM 1570 N N . TYR A 1 190 ? 35.639 -4.669 -20.132 1.00 81.50 190 TYR A N 1
ATOM 1571 C CA . TYR A 1 190 ? 34.753 -5.714 -20.626 1.00 81.50 190 TYR A CA 1
ATOM 1572 C C . TYR A 1 190 ? 35.192 -7.106 -20.161 1.00 81.50 190 TYR A C 1
ATOM 1574 O O . TYR A 1 190 ? 34.374 -7.834 -19.598 1.00 81.50 190 TYR A O 1
ATOM 1582 N N . GLU A 1 191 ? 36.474 -7.447 -20.328 1.00 86.25 191 GLU A N 1
ATOM 1583 C CA . GLU A 1 191 ? 37.038 -8.721 -19.861 1.00 86.25 191 GLU A CA 1
ATOM 1584 C C . GLU A 1 191 ? 36.936 -8.855 -18.333 1.00 86.25 191 GLU A C 1
ATOM 1586 O O . GLU A 1 191 ? 36.585 -9.923 -17.827 1.00 86.25 191 GLU A O 1
ATOM 1591 N N . SER A 1 192 ? 37.145 -7.759 -17.591 1.00 90.56 192 SER A N 1
ATOM 1592 C CA . SER A 1 192 ? 36.934 -7.706 -16.140 1.00 90.56 192 SER A CA 1
ATOM 1593 C C . SER A 1 192 ? 35.519 -8.128 -15.737 1.00 90.56 192 SER A C 1
ATOM 1595 O O . SER A 1 192 ? 35.357 -9.014 -14.900 1.00 90.56 192 SER A O 1
ATOM 1597 N N . ILE A 1 193 ? 34.485 -7.519 -16.333 1.00 87.88 193 ILE A N 1
ATOM 1598 C CA . ILE A 1 193 ? 33.083 -7.843 -16.017 1.00 87.88 193 ILE A CA 1
ATOM 1599 C C . ILE A 1 193 ? 32.763 -9.280 -16.422 1.00 87.88 193 ILE A C 1
ATOM 1601 O O . ILE A 1 193 ? 32.100 -9.994 -15.671 1.00 87.88 193 ILE A O 1
ATOM 1605 N N . PHE A 1 194 ? 33.228 -9.714 -17.596 1.00 87.06 194 PHE A N 1
ATOM 1606 C CA . PHE A 1 194 ? 32.973 -11.068 -18.081 1.00 87.06 194 PHE A CA 1
ATOM 1607 C C . PHE A 1 194 ? 33.559 -12.125 -17.145 1.00 87.06 194 PHE A C 1
ATOM 1609 O O . PHE A 1 194 ? 32.868 -13.086 -16.814 1.00 87.06 194 PHE A O 1
ATOM 1616 N N . THR A 1 195 ? 34.782 -11.898 -16.661 1.00 90.38 195 THR A N 1
ATOM 1617 C CA . THR A 1 195 ? 35.448 -12.765 -15.681 1.00 90.38 195 THR A CA 1
ATOM 1618 C C . THR A 1 195 ? 34.644 -12.840 -14.383 1.00 90.38 195 THR A C 1
ATOM 1620 O O . THR A 1 195 ? 34.330 -13.930 -13.918 1.00 90.38 195 THR A O 1
ATOM 1623 N N . VAL A 1 196 ? 34.210 -11.694 -13.841 1.00 91.44 196 VAL A N 1
ATOM 1624 C CA . VAL A 1 196 ? 33.390 -11.657 -12.615 1.00 91.44 196 VAL A CA 1
ATOM 1625 C C . VAL A 1 196 ? 32.070 -12.417 -12.799 1.00 91.44 196 VAL A C 1
ATOM 1627 O O . VAL A 1 196 ? 31.673 -13.192 -11.932 1.00 91.44 196 VAL A O 1
ATOM 1630 N N . VAL A 1 197 ? 31.384 -12.238 -13.932 1.00 88.88 197 VAL A N 1
ATOM 1631 C CA . VAL A 1 197 ? 30.129 -12.951 -14.231 1.00 88.88 197 VAL A CA 1
ATOM 1632 C C . VAL A 1 197 ? 30.360 -14.456 -14.405 1.00 88.88 197 VAL A C 1
ATOM 1634 O O . VAL A 1 197 ? 29.539 -15.259 -13.953 1.00 88.88 197 VAL A O 1
ATOM 1637 N N . GLU A 1 198 ? 31.464 -14.855 -15.037 1.00 89.69 198 GLU A N 1
ATOM 1638 C CA . GLU A 1 198 ? 31.850 -16.260 -15.178 1.00 89.69 198 GLU A CA 1
ATOM 1639 C C . GLU A 1 198 ? 32.126 -16.906 -13.814 1.00 89.69 198 GLU A C 1
ATOM 1641 O O . GLU A 1 198 ? 31.598 -17.989 -13.542 1.00 89.69 198 GLU A O 1
ATOM 1646 N N . ASP A 1 199 ? 32.854 -16.223 -12.929 1.00 89.81 199 ASP A N 1
ATOM 1647 C CA . ASP A 1 199 ? 33.135 -16.688 -11.569 1.00 89.81 199 ASP A CA 1
ATOM 1648 C C . ASP A 1 199 ? 31.852 -16.851 -10.749 1.00 89.81 199 ASP A C 1
ATOM 1650 O O . ASP A 1 199 ? 31.630 -17.913 -10.160 1.00 89.81 199 ASP A O 1
ATOM 1654 N N . ILE A 1 200 ? 30.941 -15.868 -10.792 1.00 88.88 200 ILE A N 1
ATOM 1655 C CA . ILE A 1 200 ? 29.605 -15.983 -10.180 1.00 88.88 200 ILE A CA 1
ATOM 1656 C C . ILE A 1 200 ? 28.879 -17.227 -10.715 1.00 88.88 200 ILE A C 1
ATOM 1658 O O . ILE A 1 200 ? 28.317 -18.015 -9.948 1.00 88.88 200 ILE A O 1
ATOM 1662 N N . GLY A 1 201 ? 28.901 -17.431 -12.035 1.00 88.44 201 GLY A N 1
ATOM 1663 C CA . GLY A 1 201 ? 28.266 -18.576 -12.683 1.00 88.44 201 GLY A CA 1
ATOM 1664 C C . GLY A 1 201 ? 28.878 -19.921 -12.280 1.00 88.44 201 GLY A C 1
ATOM 1665 O O . GLY A 1 201 ? 28.156 -20.914 -12.145 1.00 88.44 201 GLY A O 1
ATOM 1666 N N . ASN A 1 202 ? 30.192 -19.972 -12.072 1.00 89.88 202 ASN A N 1
ATOM 1667 C CA . ASN A 1 202 ? 30.904 -21.167 -11.630 1.00 89.88 202 ASN A CA 1
ATOM 1668 C C . ASN A 1 202 ? 30.594 -21.500 -10.168 1.00 89.88 202 ASN A C 1
ATOM 1670 O O . ASN A 1 202 ? 30.263 -22.651 -9.874 1.00 89.88 202 ASN A O 1
ATOM 1674 N N . HIS A 1 203 ? 30.597 -20.502 -9.284 1.00 91.00 203 HIS A N 1
ATOM 1675 C CA . HIS A 1 203 ? 30.213 -20.674 -7.884 1.00 91.00 203 HIS A CA 1
ATOM 1676 C C . HIS A 1 203 ? 28.757 -21.142 -7.737 1.00 91.00 203 HIS A C 1
ATOM 1678 O O . HIS A 1 203 ? 28.456 -22.134 -7.066 1.00 91.00 203 HIS A O 1
ATOM 1684 N N . TYR A 1 204 ? 27.839 -20.535 -8.496 1.00 87.06 204 TYR A N 1
ATOM 1685 C CA . TYR A 1 204 ? 26.444 -20.974 -8.526 1.00 87.06 204 TYR A CA 1
ATOM 1686 C C . TYR A 1 204 ? 26.298 -22.457 -8.917 1.00 87.06 204 TYR A C 1
ATOM 1688 O O . TYR A 1 204 ? 25.564 -23.207 -8.268 1.00 87.06 204 TYR A O 1
ATOM 1696 N N . LYS A 1 205 ? 27.024 -22.916 -9.949 1.00 91.06 205 LYS A N 1
ATOM 1697 C CA . LYS A 1 205 ? 27.021 -24.334 -10.365 1.00 91.06 205 LYS A CA 1
ATOM 1698 C C . LYS A 1 205 ? 27.573 -25.259 -9.279 1.00 91.06 205 LYS A C 1
ATOM 1700 O O . LYS A 1 205 ? 27.074 -26.376 -9.128 1.00 91.06 205 LYS A O 1
ATOM 1705 N N . ASN A 1 206 ? 28.573 -24.799 -8.533 1.00 92.38 206 ASN A N 1
ATOM 1706 C CA . ASN A 1 206 ? 29.224 -25.554 -7.465 1.00 92.38 206 ASN A CA 1
ATOM 1707 C C . ASN A 1 206 ? 28.468 -25.499 -6.125 1.00 92.38 206 ASN A C 1
ATOM 1709 O O . ASN A 1 206 ? 28.788 -26.275 -5.224 1.00 92.38 206 ASN A O 1
ATOM 1713 N N . LYS A 1 207 ? 27.412 -24.677 -6.024 1.00 90.00 207 LYS A N 1
ATOM 1714 C CA . LYS A 1 207 ? 26.607 -24.445 -4.810 1.00 90.00 207 LYS A CA 1
ATOM 1715 C C . LYS A 1 207 ? 27.410 -23.860 -3.647 1.00 90.00 207 LYS A C 1
ATOM 1717 O O . LYS A 1 207 ? 27.106 -24.140 -2.486 1.00 90.00 207 LYS A O 1
ATOM 1722 N N . ASP A 1 208 ? 28.413 -23.058 -3.956 1.00 90.44 208 ASP A N 1
ATOM 1723 C CA . ASP A 1 208 ? 29.160 -22.257 -2.998 1.00 90.44 208 ASP A CA 1
ATOM 1724 C C . ASP A 1 208 ? 28.966 -20.760 -3.280 1.00 90.44 208 ASP A C 1
ATOM 1726 O O . ASP A 1 208 ? 28.326 -20.355 -4.253 1.00 90.44 208 ASP A O 1
ATOM 1730 N N . LEU A 1 209 ? 29.426 -19.935 -2.342 1.00 82.56 209 LEU A N 1
ATOM 1731 C CA . LEU A 1 209 ? 29.319 -18.485 -2.425 1.00 82.56 209 LEU A CA 1
ATOM 1732 C C . LEU A 1 209 ? 30.627 -17.927 -2.976 1.00 82.56 209 LEU A C 1
ATOM 1734 O O . LEU A 1 209 ? 31.701 -18.340 -2.541 1.00 82.56 209 LEU A O 1
ATOM 1738 N N . LEU A 1 210 ? 30.522 -16.968 -3.895 1.00 83.19 210 LEU A N 1
ATOM 1739 C CA . LEU A 1 210 ? 31.670 -16.177 -4.316 1.00 83.19 210 LEU A CA 1
ATOM 1740 C C . LEU A 1 210 ? 32.117 -15.294 -3.142 1.00 83.19 210 LEU A C 1
ATOM 1742 O O . LEU A 1 210 ? 31.339 -14.478 -2.644 1.00 83.19 210 LEU A O 1
ATOM 1746 N N . GLU A 1 211 ? 33.369 -15.440 -2.719 1.00 85.69 211 GLU A N 1
ATOM 1747 C CA . GLU A 1 211 ? 34.004 -14.499 -1.797 1.00 85.69 211 GLU A CA 1
ATOM 1748 C C . GLU A 1 211 ? 34.547 -13.300 -2.587 1.00 85.69 211 GLU A C 1
ATOM 1750 O O . GLU A 1 211 ? 35.238 -13.461 -3.592 1.00 85.69 211 GLU A O 1
ATOM 1755 N N . VAL A 1 212 ? 34.230 -12.081 -2.141 1.00 85.50 212 VAL A N 1
ATOM 1756 C CA . VAL A 1 212 ? 34.758 -10.850 -2.749 1.00 85.50 212 VAL A CA 1
ATOM 1757 C C . VAL A 1 212 ? 36.172 -10.618 -2.221 1.00 85.50 212 VAL A C 1
ATOM 1759 O O . VAL A 1 212 ? 36.363 -10.008 -1.167 1.00 85.50 212 VAL A O 1
ATOM 1762 N N . ASP A 1 213 ? 37.158 -11.149 -2.937 1.00 89.50 213 ASP A N 1
ATOM 1763 C CA . ASP A 1 213 ? 38.577 -11.030 -2.607 1.00 89.50 213 ASP A CA 1
ATOM 1764 C C . ASP A 1 213 ? 39.265 -9.852 -3.332 1.00 89.50 213 ASP A C 1
ATOM 1766 O O . ASP A 1 213 ? 38.650 -9.099 -4.093 1.00 89.50 213 ASP A O 1
ATOM 1770 N N . GLU A 1 214 ? 40.569 -9.670 -3.094 1.00 91.19 214 GLU A N 1
ATOM 1771 C CA . GLU A 1 214 ? 41.352 -8.608 -3.745 1.00 91.19 214 GLU A CA 1
ATOM 1772 C C . GLU A 1 214 ? 41.375 -8.730 -5.280 1.00 91.19 214 GLU A C 1
ATOM 1774 O O . GLU A 1 214 ? 41.516 -7.714 -5.965 1.00 91.19 214 GLU A O 1
ATOM 1779 N N . GLN A 1 215 ? 41.220 -9.939 -5.835 1.00 90.00 215 GLN A N 1
ATOM 1780 C CA . GLN A 1 215 ? 41.206 -10.150 -7.282 1.00 90.00 215 GLN A CA 1
ATOM 1781 C C . GLN A 1 215 ? 39.898 -9.634 -7.877 1.00 90.00 215 GLN A C 1
ATOM 1783 O O . GLN A 1 215 ? 39.938 -8.817 -8.798 1.00 90.00 215 GLN A O 1
ATOM 1788 N N . ILE A 1 216 ? 38.754 -10.014 -7.300 1.00 90.31 216 ILE A N 1
ATOM 1789 C CA . ILE A 1 216 ? 37.439 -9.503 -7.709 1.00 90.31 216 ILE A CA 1
ATOM 1790 C C . ILE A 1 216 ? 37.390 -7.979 -7.565 1.00 90.31 216 ILE A C 1
ATOM 1792 O O . ILE A 1 216 ? 36.978 -7.284 -8.494 1.00 90.31 216 ILE A O 1
ATOM 1796 N N . VAL A 1 217 ? 37.880 -7.433 -6.447 1.00 91.50 217 VAL A N 1
ATOM 1797 C CA . VAL A 1 217 ? 37.955 -5.976 -6.243 1.00 91.50 217 VAL A CA 1
ATOM 1798 C C . VAL A 1 217 ? 38.818 -5.306 -7.318 1.00 91.50 217 VAL A C 1
ATOM 1800 O O . VAL A 1 217 ? 38.424 -4.275 -7.863 1.00 91.50 217 VAL A O 1
ATOM 1803 N N . SER A 1 218 ? 39.969 -5.885 -7.675 1.00 92.62 218 SER A N 1
ATOM 1804 C CA . SER A 1 218 ? 40.810 -5.357 -8.756 1.00 92.62 218 SER A CA 1
ATOM 1805 C C . SER A 1 218 ? 40.110 -5.386 -10.115 1.00 92.62 218 SER A C 1
ATOM 1807 O O . SER A 1 218 ? 40.292 -4.455 -10.898 1.00 92.62 218 SER A O 1
ATOM 1809 N N . LEU A 1 219 ? 39.326 -6.428 -10.411 1.00 92.81 219 LEU A N 1
ATOM 1810 C CA . LEU A 1 219 ? 38.567 -6.518 -11.659 1.00 92.81 219 LEU A CA 1
ATOM 1811 C C . LEU A 1 219 ? 37.470 -5.451 -11.715 1.00 92.81 219 LEU A C 1
ATOM 1813 O O . LEU A 1 219 ? 37.332 -4.790 -12.744 1.00 92.81 219 LEU A O 1
ATOM 1817 N N . LEU A 1 220 ? 36.747 -5.238 -10.609 1.00 90.88 220 LEU A N 1
ATOM 1818 C CA . LEU A 1 220 ? 35.709 -4.209 -10.490 1.00 90.88 220 LEU A CA 1
ATOM 1819 C C . LEU A 1 220 ? 36.284 -2.787 -10.566 1.00 90.88 220 LEU A C 1
ATOM 1821 O O . LEU A 1 220 ? 35.664 -1.914 -11.168 1.00 90.88 220 LEU A O 1
ATOM 1825 N N . ASN A 1 221 ? 37.492 -2.555 -10.041 1.00 91.25 221 ASN A N 1
ATOM 1826 C CA . ASN A 1 221 ? 38.171 -1.258 -10.147 1.00 91.25 221 ASN A CA 1
ATOM 1827 C C . ASN A 1 221 ? 38.422 -0.826 -11.600 1.00 91.25 221 ASN A C 1
ATOM 1829 O O . ASN A 1 221 ? 38.431 0.371 -11.875 1.00 91.25 221 ASN A O 1
ATOM 1833 N N . ASN A 1 222 ? 38.577 -1.770 -12.534 1.00 90.12 222 ASN A N 1
ATOM 1834 C CA . ASN A 1 222 ? 38.733 -1.455 -13.959 1.00 90.12 222 ASN A CA 1
ATOM 1835 C C . ASN A 1 222 ? 37.439 -0.924 -14.607 1.00 90.12 222 ASN A C 1
ATOM 1837 O O . ASN A 1 222 ? 37.479 -0.458 -15.740 1.00 90.12 222 ASN A O 1
ATOM 1841 N N . VAL A 1 223 ? 36.295 -1.023 -13.921 1.00 86.56 223 VAL A N 1
ATOM 1842 C CA . VAL A 1 223 ? 34.970 -0.604 -14.416 1.00 86.56 223 VAL A CA 1
ATOM 1843 C C . VAL A 1 223 ? 34.561 0.768 -13.865 1.00 86.56 223 VAL A C 1
ATOM 1845 O O . VAL A 1 223 ? 33.656 1.410 -14.397 1.00 86.56 223 VAL A O 1
ATOM 1848 N N . VAL A 1 224 ? 35.223 1.232 -12.803 1.00 87.81 224 VAL A N 1
ATOM 1849 C CA . VAL A 1 224 ? 34.900 2.491 -12.118 1.00 87.81 224 VAL A CA 1
ATOM 1850 C C . VAL A 1 224 ? 35.006 3.672 -13.086 1.00 87.81 224 VAL A C 1
ATOM 1852 O O . VAL A 1 224 ? 36.011 3.821 -13.779 1.00 87.81 224 VAL A O 1
ATOM 1855 N N . GLY A 1 225 ? 33.983 4.529 -13.121 1.00 85.69 225 GLY A N 1
ATOM 1856 C CA . GLY A 1 225 ? 33.914 5.706 -13.991 1.00 85.69 225 GLY A CA 1
ATOM 1857 C C . GLY A 1 225 ? 33.276 5.441 -15.357 1.00 85.69 225 GLY A C 1
ATOM 1858 O O . GLY A 1 225 ? 32.718 6.361 -15.951 1.00 85.69 225 GLY A O 1
ATOM 1859 N N . ILE A 1 226 ? 33.309 4.197 -15.851 1.00 86.19 226 ILE A N 1
ATOM 1860 C CA . ILE A 1 226 ? 32.742 3.847 -17.164 1.00 86.19 226 ILE A CA 1
ATOM 1861 C C . ILE A 1 226 ? 31.215 3.882 -17.119 1.00 86.19 226 ILE A C 1
ATOM 1863 O O . ILE A 1 226 ? 30.574 4.299 -18.081 1.00 86.19 226 ILE A O 1
ATOM 1867 N N . GLN A 1 227 ? 30.617 3.437 -16.013 1.00 81.56 227 GLN A N 1
ATOM 1868 C CA . GLN A 1 227 ? 29.161 3.450 -15.862 1.00 81.56 227 GLN A CA 1
ATOM 1869 C C . GLN A 1 227 ? 28.633 4.884 -15.854 1.00 81.56 227 GLN A C 1
ATOM 1871 O O . GLN A 1 227 ? 27.654 5.174 -16.533 1.00 81.56 227 GLN A O 1
ATOM 1876 N N . GLU A 1 228 ? 29.309 5.778 -15.137 1.00 86.75 228 GLU A N 1
ATOM 1877 C CA . GLU A 1 228 ? 28.969 7.193 -15.047 1.00 86.75 228 GLU A CA 1
ATOM 1878 C C . GLU A 1 228 ? 29.105 7.894 -16.405 1.00 86.75 228 GLU A C 1
ATOM 1880 O O . GLU A 1 228 ? 28.176 8.581 -16.819 1.00 86.75 228 GLU A O 1
ATOM 1885 N N . GLU A 1 229 ? 30.199 7.657 -17.139 1.00 87.12 229 GLU A N 1
ATOM 1886 C CA . GLU A 1 229 ? 30.393 8.204 -18.491 1.00 87.12 229 GLU A CA 1
ATOM 1887 C C . GLU A 1 229 ? 29.282 7.749 -19.453 1.00 87.12 229 GLU A C 1
ATOM 1889 O O . GLU A 1 229 ? 28.683 8.564 -20.156 1.00 87.12 229 GLU A O 1
ATOM 1894 N N . LEU A 1 230 ? 28.947 6.454 -19.443 1.00 84.44 230 LEU A N 1
ATOM 1895 C CA . LEU A 1 230 ? 27.883 5.909 -20.289 1.00 84.44 230 LEU A CA 1
ATOM 1896 C C . LEU A 1 230 ? 26.496 6.438 -19.900 1.00 84.44 230 LEU A C 1
ATOM 1898 O O . LEU A 1 230 ? 25.675 6.696 -20.780 1.00 84.44 230 LEU A O 1
ATOM 1902 N N . LEU A 1 231 ? 26.214 6.594 -18.604 1.00 84.38 231 LEU A N 1
ATOM 1903 C CA . LEU A 1 231 ? 24.945 7.145 -18.123 1.00 84.38 231 LEU A CA 1
ATOM 1904 C C . LEU A 1 231 ? 24.794 8.627 -18.480 1.00 84.38 231 LEU A C 1
ATOM 1906 O O . LEU A 1 231 ? 23.694 9.047 -18.853 1.00 84.38 231 LEU A O 1
ATOM 1910 N N . ASP A 1 232 ? 25.877 9.403 -18.425 1.00 86.25 232 ASP A N 1
ATOM 1911 C CA . ASP A 1 232 ? 25.892 10.802 -18.855 1.00 86.25 232 ASP A CA 1
ATOM 1912 C C . ASP A 1 232 ? 25.605 10.919 -20.361 1.00 86.25 232 ASP A C 1
ATOM 1914 O O . ASP A 1 232 ? 24.755 11.718 -20.772 1.00 86.25 232 ASP A O 1
ATOM 1918 N N . ASP A 1 233 ? 26.244 10.081 -21.183 1.00 86.31 233 ASP A N 1
ATOM 1919 C CA . ASP A 1 233 ? 26.000 10.021 -22.627 1.00 86.31 233 ASP A CA 1
ATOM 1920 C C . ASP A 1 233 ? 24.549 9.633 -22.947 1.00 86.31 233 ASP A C 1
ATOM 1922 O O . ASP A 1 233 ? 23.889 10.292 -23.761 1.00 86.31 233 ASP A O 1
ATOM 1926 N N . ILE A 1 234 ? 24.019 8.597 -22.284 1.00 84.38 234 ILE A N 1
ATOM 1927 C CA . ILE A 1 234 ? 22.622 8.168 -22.440 1.00 84.38 234 ILE A CA 1
ATOM 1928 C C . ILE A 1 234 ? 21.681 9.318 -22.080 1.00 84.38 234 ILE A C 1
ATOM 1930 O O . ILE A 1 234 ? 20.810 9.658 -22.880 1.00 84.38 234 ILE A O 1
ATOM 1934 N N . SER A 1 235 ? 21.890 9.968 -20.935 1.00 84.25 235 SER A N 1
ATOM 1935 C CA . SER A 1 235 ? 21.038 11.064 -20.457 1.00 84.25 235 SER A CA 1
ATOM 1936 C C . SER A 1 235 ? 20.992 12.235 -21.445 1.00 84.25 235 SER A C 1
ATOM 1938 O O . SER A 1 235 ? 19.927 12.798 -21.719 1.00 84.25 235 SER A O 1
ATOM 1940 N N . GLN A 1 236 ? 22.136 12.589 -22.042 1.00 86.12 236 GLN A N 1
ATOM 1941 C CA . GLN A 1 236 ? 22.191 13.621 -23.078 1.00 86.12 236 GLN A CA 1
ATOM 1942 C C . GLN A 1 236 ? 21.412 13.208 -24.332 1.00 86.12 236 GLN A C 1
ATOM 1944 O O . GLN A 1 236 ? 20.647 14.011 -24.877 1.00 86.12 236 GLN A O 1
ATOM 1949 N N . MET A 1 237 ? 21.570 11.963 -24.786 1.00 86.06 237 MET A N 1
ATOM 1950 C CA . MET A 1 237 ? 20.898 11.456 -25.986 1.00 86.06 237 MET A CA 1
ATOM 1951 C C . MET A 1 237 ? 19.389 11.266 -25.790 1.00 86.06 237 MET A C 1
ATOM 1953 O O . MET A 1 237 ? 18.616 11.550 -26.709 1.00 86.06 237 MET A O 1
ATOM 1957 N N . GLU A 1 238 ? 18.944 10.846 -24.606 1.00 82.69 238 GLU A N 1
ATOM 1958 C CA . GLU A 1 238 ? 17.524 10.674 -24.286 1.00 82.69 238 GLU A CA 1
ATOM 1959 C C . GLU A 1 238 ? 16.739 11.981 -24.428 1.00 82.69 238 GLU A C 1
ATOM 1961 O O . GLU A 1 238 ? 15.623 11.973 -24.955 1.00 82.69 238 GLU A O 1
ATOM 1966 N N . SER A 1 239 ? 17.343 13.114 -24.050 1.00 80.19 239 SER A N 1
ATOM 1967 C CA . SER A 1 239 ? 16.697 14.433 -24.123 1.00 80.19 239 SER A CA 1
ATOM 1968 C C . SER A 1 239 ? 16.246 14.820 -25.539 1.00 80.19 239 SER A C 1
ATOM 1970 O O . SER A 1 239 ? 15.240 15.509 -25.711 1.00 80.19 239 SER A O 1
ATOM 1972 N N . VAL A 1 240 ? 16.960 14.348 -26.565 1.00 84.62 240 VAL A N 1
ATOM 1973 C CA . VAL A 1 240 ? 16.663 14.623 -27.978 1.00 84.62 240 VAL A CA 1
ATOM 1974 C C . VAL A 1 240 ? 15.967 13.456 -28.675 1.00 84.62 240 VAL A C 1
ATOM 1976 O O . VAL A 1 240 ? 15.468 13.629 -29.787 1.00 84.62 240 VAL A O 1
ATOM 1979 N N . PHE A 1 241 ? 15.897 12.281 -28.042 1.00 84.56 241 PHE A N 1
ATOM 1980 C CA . PHE A 1 241 ? 15.382 11.054 -28.647 1.00 84.56 241 PHE A CA 1
ATOM 1981 C C . PHE A 1 241 ? 13.943 11.235 -29.151 1.00 84.56 241 PHE A C 1
ATOM 1983 O O . PHE A 1 241 ? 13.691 11.133 -30.351 1.00 84.56 241 PHE A O 1
ATOM 1990 N N . ILE A 1 242 ? 13.011 11.624 -28.272 1.00 79.00 242 ILE A N 1
ATOM 1991 C CA . ILE A 1 242 ? 11.589 11.828 -28.618 1.00 79.00 242 ILE A CA 1
ATOM 1992 C C . ILE A 1 242 ? 11.427 12.865 -29.743 1.00 79.00 242 ILE A C 1
ATOM 1994 O O . ILE A 1 242 ? 10.646 12.676 -30.682 1.00 79.00 242 ILE A O 1
ATOM 1998 N N . ASP A 1 243 ? 12.215 13.937 -29.684 1.00 83.50 243 ASP A N 1
ATOM 1999 C CA . ASP A 1 243 ? 12.220 15.013 -30.671 1.00 83.50 243 ASP A CA 1
ATOM 2000 C C . ASP A 1 243 ? 12.623 14.521 -32.069 1.00 83.50 243 ASP A C 1
ATOM 2002 O O . ASP A 1 243 ? 12.041 14.951 -33.070 1.00 83.50 243 ASP A O 1
ATOM 2006 N N . VAL A 1 244 ? 13.569 13.579 -32.151 1.00 84.94 244 VAL A N 1
ATOM 2007 C CA . VAL A 1 244 ? 13.984 12.955 -33.414 1.00 84.94 244 VAL A CA 1
ATOM 2008 C C . VAL A 1 244 ? 12.829 12.174 -34.044 1.00 84.94 244 VAL A C 1
ATOM 2010 O O . VAL A 1 244 ? 12.602 12.317 -35.248 1.00 84.94 244 VAL A O 1
ATOM 2013 N N . LYS A 1 245 ? 12.038 11.420 -33.268 1.00 80.25 245 LYS A N 1
ATOM 2014 C CA . LYS A 1 245 ? 10.848 10.726 -33.802 1.00 80.25 245 LYS A CA 1
ATOM 2015 C C . LYS A 1 245 ? 9.829 11.710 -34.360 1.00 80.25 245 LYS A C 1
ATOM 2017 O O . LYS A 1 245 ? 9.352 11.531 -35.476 1.00 80.25 245 LYS A O 1
ATOM 2022 N N . ILE A 1 246 ? 9.512 12.758 -33.600 1.00 83.56 246 ILE A N 1
ATOM 2023 C CA . ILE A 1 246 ? 8.452 13.710 -33.956 1.00 83.56 246 ILE A CA 1
ATOM 2024 C C . ILE A 1 246 ? 8.855 14.554 -35.171 1.00 83.56 246 ILE A C 1
ATOM 2026 O O . ILE A 1 246 ? 8.065 14.733 -36.098 1.00 83.56 246 ILE A O 1
ATOM 2030 N N . LYS A 1 247 ? 10.086 15.077 -35.185 1.00 87.75 247 LYS A N 1
ATOM 2031 C CA . LYS A 1 247 ? 10.544 16.058 -36.184 1.00 87.75 247 LYS A CA 1
ATOM 2032 C C . LYS A 1 247 ? 11.206 15.410 -37.404 1.00 87.75 247 LYS A C 1
ATOM 2034 O O . LYS A 1 247 ? 11.248 16.026 -38.470 1.00 87.75 247 LYS A O 1
ATOM 2039 N N . HIS A 1 248 ? 11.712 14.180 -37.278 1.00 87.19 248 HIS A N 1
ATOM 2040 C CA . HIS A 1 248 ? 12.559 13.538 -38.290 1.00 87.19 248 HIS A CA 1
ATOM 2041 C C . HIS A 1 248 ? 12.135 12.109 -38.684 1.00 87.19 248 HIS A C 1
ATOM 2043 O O . HIS A 1 248 ? 12.929 11.387 -39.288 1.00 87.19 248 HIS A O 1
ATOM 2049 N N . ASP A 1 249 ? 10.873 11.715 -38.471 1.00 85.69 249 ASP A N 1
ATOM 2050 C CA . ASP A 1 249 ? 10.319 10.410 -38.899 1.00 85.69 249 ASP A CA 1
ATOM 2051 C C . ASP A 1 249 ? 10.611 10.064 -40.376 1.00 85.69 249 ASP A C 1
ATOM 2053 O O . ASP A 1 249 ? 10.959 8.932 -40.721 1.00 85.69 249 ASP A O 1
ATOM 2057 N N . SER A 1 250 ? 10.558 11.060 -41.266 1.00 86.50 250 SER A N 1
ATOM 2058 C CA . SER A 1 250 ? 10.883 10.873 -42.687 1.00 86.50 250 SER A CA 1
ATOM 2059 C C . SER A 1 250 ? 12.340 10.446 -42.929 1.00 86.50 250 SER A C 1
ATOM 2061 O O . SER A 1 250 ? 12.603 9.662 -43.843 1.00 86.50 250 SER A O 1
ATOM 2063 N N . ILE A 1 251 ? 13.282 10.908 -42.100 1.00 86.62 251 ILE A N 1
ATOM 2064 C CA . ILE A 1 251 ? 14.703 10.536 -42.162 1.00 86.62 251 ILE A CA 1
ATOM 2065 C C . ILE A 1 251 ? 14.889 9.116 -41.624 1.00 86.62 251 ILE A C 1
ATOM 2067 O O . ILE A 1 251 ? 15.565 8.314 -42.267 1.00 86.62 251 ILE A O 1
ATOM 2071 N N . ILE A 1 252 ? 14.231 8.779 -40.509 1.00 86.69 252 ILE A N 1
ATOM 2072 C CA . ILE A 1 252 ? 14.249 7.427 -39.927 1.00 86.69 252 ILE A CA 1
ATOM 2073 C C . ILE A 1 252 ? 13.798 6.400 -40.972 1.00 86.69 252 ILE A C 1
ATOM 2075 O O . ILE A 1 252 ? 14.482 5.403 -41.204 1.00 86.69 252 ILE A O 1
ATOM 2079 N N . LYS A 1 253 ? 12.683 6.679 -41.660 1.00 89.06 253 LYS A N 1
ATOM 2080 C CA . LYS A 1 253 ? 12.151 5.822 -42.730 1.00 89.06 253 LYS A CA 1
ATOM 2081 C C . LYS A 1 253 ? 13.086 5.737 -43.933 1.00 89.06 253 LYS A C 1
ATOM 2083 O O . LYS A 1 253 ? 13.290 4.653 -44.467 1.00 89.06 253 LYS A O 1
ATOM 2088 N N . LYS A 1 254 ? 13.676 6.861 -44.354 1.00 91.81 254 LYS A N 1
ATOM 2089 C CA . LYS A 1 254 ? 14.596 6.907 -45.503 1.00 91.81 254 LYS A CA 1
ATOM 2090 C C . LYS A 1 254 ? 15.845 6.041 -45.299 1.00 91.81 254 LYS A C 1
ATOM 2092 O O . LYS A 1 254 ? 16.352 5.491 -46.271 1.00 91.81 254 LYS A O 1
ATOM 2097 N N . HIS A 1 255 ? 16.340 5.950 -44.068 1.00 89.38 255 HIS A N 1
ATOM 2098 C CA . HIS A 1 255 ? 17.543 5.189 -43.721 1.00 89.38 255 HIS A CA 1
ATOM 2099 C C . HIS A 1 255 ? 17.252 3.783 -43.170 1.00 89.38 255 HIS A C 1
ATOM 2101 O O . HIS A 1 255 ? 18.176 3.125 -42.707 1.00 89.38 255 HIS A O 1
ATOM 2107 N N . ASP A 1 256 ? 15.995 3.327 -43.217 1.00 87.31 256 ASP A N 1
ATOM 2108 C CA . ASP A 1 256 ? 15.552 2.033 -42.672 1.00 87.31 256 ASP A CA 1
ATOM 2109 C C . ASP A 1 256 ? 15.900 1.832 -41.180 1.00 87.31 256 ASP A C 1
ATOM 2111 O O . ASP A 1 256 ? 16.138 0.731 -40.689 1.00 87.31 256 ASP A O 1
ATOM 2115 N N . LEU A 1 257 ? 15.911 2.930 -40.418 1.00 87.50 257 LEU A N 1
ATOM 2116 C CA . LEU A 1 257 ? 16.264 2.933 -38.995 1.00 87.50 257 LEU A CA 1
ATOM 2117 C C . LEU A 1 257 ? 15.061 2.675 -38.080 1.00 87.50 257 LEU A C 1
ATOM 2119 O O . LEU A 1 257 ? 15.199 2.696 -36.860 1.00 87.50 257 LEU A O 1
ATOM 2123 N N . GLY A 1 258 ? 13.874 2.422 -38.639 1.00 86.62 258 GLY A N 1
ATOM 2124 C CA . GLY A 1 258 ? 12.639 2.285 -37.862 1.00 86.62 258 GLY A CA 1
ATOM 2125 C C . GLY A 1 258 ? 12.695 1.161 -36.824 1.00 86.62 258 GLY A C 1
ATOM 2126 O O . GLY A 1 258 ? 12.241 1.343 -35.696 1.00 86.62 258 GLY A O 1
ATOM 2127 N N . ASN A 1 259 ? 13.298 0.020 -37.168 1.00 86.62 259 ASN A N 1
ATOM 2128 C CA . ASN A 1 259 ? 13.441 -1.104 -36.237 1.00 86.62 259 ASN A CA 1
ATOM 2129 C C . ASN A 1 259 ? 14.466 -0.821 -35.133 1.00 86.62 259 ASN A C 1
ATOM 2131 O O . ASN A 1 259 ? 14.237 -1.186 -33.984 1.00 86.62 259 ASN A O 1
ATOM 2135 N N . LEU A 1 260 ? 15.578 -0.150 -35.452 1.00 86.38 260 LEU A N 1
ATOM 2136 C CA . LEU A 1 260 ? 16.543 0.299 -34.446 1.00 86.38 260 LEU A CA 1
ATOM 2137 C C . LEU A 1 260 ? 15.887 1.289 -33.479 1.00 86.38 260 LEU A C 1
ATOM 2139 O O . LEU A 1 260 ? 15.982 1.122 -32.269 1.00 86.38 260 LEU A O 1
ATOM 2143 N N . TYR A 1 261 ? 15.148 2.258 -34.017 1.00 86.75 261 TYR A N 1
ATOM 2144 C CA . TYR A 1 261 ? 14.448 3.256 -33.221 1.00 86.75 261 TYR A CA 1
ATOM 2145 C C . TYR A 1 261 ? 13.434 2.616 -32.257 1.00 86.75 261 TYR A C 1
ATOM 2147 O O . TYR A 1 261 ? 13.410 2.948 -31.077 1.00 86.75 261 TYR A O 1
ATOM 2155 N N . LYS A 1 262 ? 12.630 1.650 -32.726 1.00 85.62 262 LYS A N 1
ATOM 2156 C CA . LYS A 1 262 ? 11.682 0.909 -31.871 1.00 85.62 262 LYS A CA 1
ATOM 2157 C C . LYS A 1 262 ? 12.368 0.121 -30.754 1.00 85.62 262 LYS A C 1
ATOM 2159 O O . LYS A 1 262 ? 11.829 0.032 -29.653 1.00 85.62 262 LYS A O 1
ATOM 2164 N N . ARG A 1 263 ? 13.539 -0.463 -31.032 1.00 87.56 263 ARG A N 1
ATOM 2165 C CA . ARG A 1 263 ? 14.328 -1.168 -30.014 1.00 87.56 263 ARG A CA 1
ATOM 2166 C C . ARG A 1 263 ? 14.825 -0.205 -28.942 1.00 87.56 263 ARG A C 1
ATOM 2168 O O . ARG A 1 263 ? 14.629 -0.496 -27.772 1.00 87.56 263 ARG A O 1
ATOM 2175 N N . LEU A 1 264 ? 15.354 0.956 -29.330 1.00 86.88 264 LEU A N 1
ATOM 2176 C CA . LEU A 1 264 ? 15.772 2.001 -28.388 1.00 86.88 264 LEU A CA 1
ATOM 2177 C C . LEU A 1 264 ? 14.599 2.548 -27.560 1.00 86.88 264 LEU A C 1
ATOM 2179 O O . LEU A 1 264 ? 14.726 2.699 -26.352 1.00 86.88 264 LEU A O 1
ATOM 2183 N N . GLU A 1 265 ? 13.434 2.762 -28.179 1.00 84.50 265 GLU A N 1
ATOM 2184 C CA . GLU A 1 265 ? 12.208 3.165 -27.472 1.00 84.50 265 GLU A CA 1
ATOM 2185 C C . GLU A 1 265 ? 11.763 2.108 -26.452 1.00 84.50 265 GLU A C 1
ATOM 2187 O O . GLU A 1 265 ? 11.299 2.441 -25.365 1.00 84.50 265 GLU A O 1
ATOM 2192 N N . SER A 1 266 ? 11.938 0.826 -26.779 1.00 85.31 266 SER A N 1
ATOM 2193 C CA . SER A 1 266 ? 11.685 -0.264 -25.835 1.00 85.31 266 SER A CA 1
ATOM 2194 C C . SER A 1 266 ? 12.722 -0.266 -24.711 1.00 85.31 266 SER A C 1
ATOM 2196 O O . SER A 1 266 ? 12.338 -0.357 -23.553 1.00 85.31 266 SER A O 1
ATOM 2198 N N . SER A 1 267 ? 14.012 -0.094 -25.023 1.00 86.75 267 SER A N 1
ATOM 2199 C CA . SER A 1 267 ? 15.083 -0.002 -24.023 1.00 86.75 267 SER A CA 1
ATOM 2200 C C . SER A 1 267 ? 14.855 1.128 -23.019 1.00 86.75 267 SER A C 1
ATOM 2202 O O . SER A 1 267 ? 14.987 0.903 -21.822 1.00 86.75 267 SER A O 1
ATOM 2204 N N . GLN A 1 268 ? 14.457 2.317 -23.485 1.00 82.94 268 GLN A N 1
ATOM 2205 C CA . GLN A 1 268 ? 14.174 3.467 -22.620 1.00 82.94 268 GLN A CA 1
ATOM 2206 C C . GLN A 1 268 ? 13.081 3.152 -21.588 1.00 82.94 268 GLN A C 1
ATOM 2208 O O . GLN A 1 268 ? 13.163 3.566 -20.435 1.00 82.94 268 GLN A O 1
ATOM 2213 N N . LYS A 1 269 ? 12.068 2.366 -21.971 1.00 80.69 269 LYS A N 1
ATOM 2214 C CA . LYS A 1 269 ? 11.006 1.945 -21.047 1.00 80.69 269 LYS A CA 1
ATOM 2215 C C . LYS A 1 269 ? 11.536 1.050 -19.922 1.00 80.69 269 LYS A C 1
ATOM 2217 O O . LYS A 1 269 ? 11.049 1.163 -18.804 1.00 80.69 269 LYS A O 1
ATOM 2222 N N . PHE A 1 270 ? 12.551 0.225 -20.178 1.00 80.75 270 PHE A N 1
ATOM 2223 C CA . PHE A 1 270 ? 13.192 -0.607 -19.150 1.00 80.75 270 PHE A CA 1
ATOM 2224 C C . PHE A 1 270 ? 14.167 0.152 -18.250 1.00 80.75 270 PHE A C 1
ATOM 2226 O O . PHE A 1 270 ? 14.351 -0.256 -17.108 1.00 80.75 270 PHE A O 1
ATOM 2233 N N . PHE A 1 271 ? 14.769 1.237 -18.746 1.00 73.00 271 PHE A N 1
ATOM 2234 C CA . PHE A 1 271 ? 15.552 2.165 -17.922 1.00 73.00 271 PHE A CA 1
ATOM 2235 C C . PHE A 1 271 ? 14.682 3.133 -17.114 1.00 73.00 271 PHE A C 1
ATOM 2237 O O . PHE A 1 271 ? 15.169 3.763 -16.180 1.00 73.00 271 PHE A O 1
ATOM 2244 N N . SER A 1 272 ? 13.397 3.265 -17.456 1.00 66.81 272 SER A N 1
ATOM 2245 C CA . SER A 1 272 ? 12.464 4.062 -16.664 1.00 66.81 272 SER A CA 1
ATOM 2246 C C . SER A 1 272 ? 12.320 3.497 -15.246 1.00 66.81 272 SER A C 1
ATOM 2248 O O . SER A 1 272 ? 12.497 2.302 -15.017 1.00 66.81 272 SER A O 1
ATOM 2250 N N . ASN A 1 273 ? 11.906 4.337 -14.293 1.00 60.50 273 ASN A N 1
ATOM 2251 C CA . ASN A 1 273 ? 11.718 3.961 -12.882 1.00 60.50 273 ASN A CA 1
ATOM 2252 C C . ASN A 1 273 ? 10.656 2.857 -12.637 1.00 60.50 273 ASN A C 1
ATOM 2254 O O . ASN A 1 273 ? 10.341 2.552 -11.488 1.00 60.50 273 ASN A O 1
ATOM 2258 N N . SER A 1 274 ? 10.059 2.269 -13.680 1.00 75.94 274 SER A N 1
ATOM 2259 C CA . SER A 1 274 ? 9.073 1.194 -13.573 1.00 75.94 274 SER A CA 1
ATOM 2260 C C . SER A 1 274 ? 9.706 -0.170 -13.854 1.00 75.94 274 SER A C 1
ATOM 2262 O O . SER A 1 274 ? 9.716 -0.661 -14.981 1.00 75.94 274 SER A O 1
ATOM 2264 N N . LEU A 1 275 ? 10.193 -0.825 -12.800 1.00 82.12 275 LEU A N 1
ATOM 2265 C CA . LEU A 1 275 ? 10.844 -2.135 -12.902 1.00 82.12 275 LEU A CA 1
ATOM 2266 C C . LEU A 1 275 ? 9.935 -3.234 -13.494 1.00 82.12 275 LEU A C 1
ATOM 2268 O O . LEU A 1 275 ? 10.405 -4.141 -14.177 1.00 82.12 275 LEU A O 1
ATOM 2272 N N . PHE A 1 276 ? 8.626 -3.143 -13.256 1.00 81.88 276 PHE A N 1
ATOM 2273 C CA . PHE A 1 276 ? 7.621 -4.111 -13.716 1.00 81.88 276 PHE A CA 1
ATOM 2274 C C . PHE A 1 276 ? 6.790 -3.581 -14.893 1.00 81.88 276 PHE A C 1
ATOM 2276 O O . PHE A 1 276 ? 5.595 -3.861 -14.989 1.00 81.88 276 PHE A O 1
ATOM 2283 N N . PHE A 1 277 ? 7.410 -2.790 -15.769 1.00 77.00 277 PHE A N 1
ATOM 2284 C CA . PHE A 1 277 ? 6.767 -2.232 -16.953 1.00 77.00 277 PHE A CA 1
ATOM 2285 C C . PHE A 1 277 ? 6.163 -3.321 -17.867 1.00 77.00 277 PHE A C 1
ATOM 2287 O O . PHE A 1 277 ? 6.816 -4.307 -18.209 1.00 77.00 277 PHE A O 1
ATOM 2294 N N . GLU A 1 278 ? 4.915 -3.127 -18.302 1.00 77.56 278 GLU A N 1
ATOM 2295 C CA . GLU A 1 278 ? 4.214 -4.041 -19.212 1.00 77.56 278 GLU A CA 1
ATOM 2296 C C . GLU A 1 278 ? 4.443 -3.620 -20.678 1.00 77.56 278 GLU A C 1
ATOM 2298 O O . GLU A 1 278 ? 3.883 -2.631 -21.148 1.00 77.56 278 GLU A O 1
ATOM 2303 N N . ILE A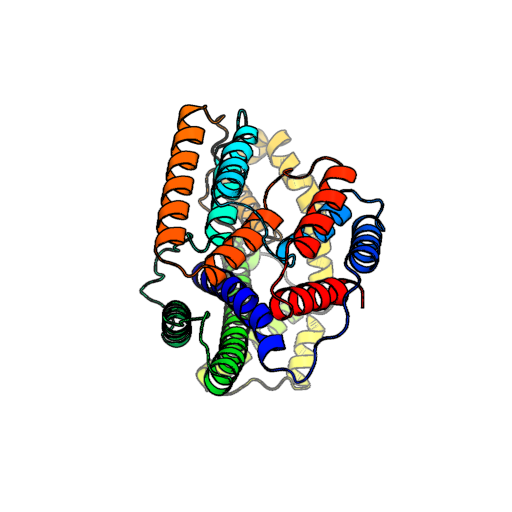 1 279 ? 5.259 -4.386 -21.417 1.00 71.62 279 ILE A N 1
ATOM 2304 C CA . ILE A 1 279 ? 5.686 -4.065 -22.799 1.00 71.62 279 ILE A CA 1
ATOM 2305 C C . ILE A 1 279 ? 4.508 -3.951 -23.772 1.00 71.62 279 ILE A C 1
ATOM 2307 O O . ILE A 1 279 ? 4.492 -3.062 -24.625 1.00 71.62 279 ILE A O 1
ATOM 2311 N N . ASP A 1 280 ? 3.538 -4.852 -23.632 1.00 73.12 280 ASP A N 1
ATOM 2312 C CA . ASP A 1 280 ? 2.422 -5.014 -24.565 1.00 73.12 280 ASP A CA 1
ATOM 2313 C C . ASP A 1 280 ? 1.171 -4.229 -24.149 1.00 73.12 280 ASP A C 1
ATOM 2315 O O . ASP A 1 280 ? 0.119 -4.355 -24.782 1.00 73.12 280 ASP A O 1
ATOM 2319 N N . LYS A 1 281 ? 1.256 -3.415 -23.088 1.00 75.19 281 LYS A N 1
ATOM 2320 C CA . LYS A 1 281 ? 0.126 -2.596 -22.655 1.00 75.19 281 LYS A CA 1
ATOM 2321 C C . LYS A 1 281 ? -0.128 -1.492 -23.684 1.00 75.19 281 LYS A C 1
ATOM 2323 O O . LYS A 1 281 ? 0.745 -0.676 -23.975 1.00 75.19 281 LYS A O 1
ATOM 2328 N N . VAL A 1 282 ? -1.337 -1.486 -24.241 1.00 74.12 282 VAL A N 1
ATOM 2329 C CA . VAL A 1 282 ? -1.823 -0.437 -25.142 1.00 74.12 282 VAL A CA 1
ATOM 2330 C C . VAL A 1 282 ? -2.728 0.480 -24.337 1.00 74.12 282 VAL A C 1
ATOM 2332 O O . VAL A 1 282 ? -3.741 0.022 -23.810 1.00 74.12 282 VAL A O 1
ATOM 2335 N N . ASP A 1 283 ? -2.361 1.755 -24.245 1.00 73.25 283 ASP A N 1
ATOM 2336 C CA . ASP A 1 283 ? -3.193 2.749 -23.578 1.00 73.25 283 ASP A CA 1
ATOM 2337 C C . ASP A 1 283 ? -4.438 3.044 -24.422 1.00 73.25 283 ASP A C 1
ATOM 2339 O O . ASP A 1 283 ? -4.372 3.270 -25.635 1.00 73.25 283 ASP A O 1
ATOM 2343 N N . ASP A 1 284 ? -5.596 2.985 -23.769 1.00 80.50 284 ASP A N 1
ATOM 2344 C CA . ASP A 1 284 ? -6.875 3.337 -24.367 1.00 80.50 284 ASP A CA 1
ATOM 2345 C C . ASP A 1 284 ? -7.146 4.827 -24.131 1.00 80.50 284 ASP A C 1
ATOM 2347 O O . ASP A 1 284 ? -7.594 5.226 -23.058 1.00 80.50 284 ASP A O 1
ATOM 2351 N N . ASP A 1 285 ? -6.877 5.646 -25.149 1.00 80.50 285 ASP A N 1
ATOM 2352 C CA . ASP A 1 285 ? -7.068 7.104 -25.111 1.00 80.50 285 ASP A CA 1
ATOM 2353 C C . ASP A 1 285 ? -8.542 7.537 -25.250 1.00 80.50 285 ASP A C 1
ATOM 2355 O O . ASP A 1 285 ? -8.845 8.728 -25.389 1.00 80.50 285 ASP A O 1
ATOM 2359 N N . ARG A 1 286 ? -9.494 6.593 -25.277 1.00 89.88 286 ARG A N 1
ATOM 2360 C CA . ARG A 1 286 ? -10.919 6.942 -25.286 1.00 89.88 286 ARG A CA 1
ATOM 2361 C C . ARG A 1 286 ? -11.299 7.661 -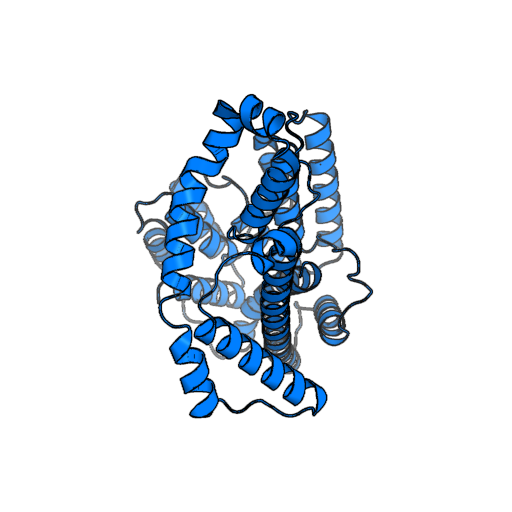23.997 1.00 89.88 286 ARG A C 1
ATOM 2363 O O . ARG A 1 286 ? -10.651 7.556 -22.966 1.00 89.88 286 ARG A O 1
ATOM 2370 N N . VAL A 1 287 ? -12.426 8.355 -24.058 1.00 89.12 287 VAL A N 1
ATOM 2371 C CA . VAL A 1 287 ? -13.063 8.933 -22.878 1.00 89.12 287 VAL A CA 1
ATOM 2372 C C . VAL A 1 287 ? -14.122 7.964 -22.370 1.00 89.12 287 VAL A C 1
ATOM 2374 O O . VAL A 1 287 ? -14.937 7.474 -23.158 1.00 89.12 287 VAL A O 1
ATOM 2377 N N . LEU A 1 288 ? -14.120 7.714 -21.063 1.00 88.81 288 LEU A N 1
ATOM 2378 C CA . LEU A 1 288 ? -15.127 6.891 -20.400 1.00 88.81 288 LEU A CA 1
ATOM 2379 C C . LEU A 1 288 ? -16.518 7.520 -20.487 1.00 88.81 288 LEU A C 1
ATOM 2381 O O . LEU A 1 288 ? -16.695 8.722 -20.265 1.00 88.81 288 LEU A O 1
ATOM 2385 N N . ASN A 1 289 ? -17.524 6.686 -20.752 1.00 89.81 289 ASN A N 1
ATOM 2386 C CA . ASN A 1 289 ? -18.923 7.083 -20.617 1.00 89.81 289 ASN A CA 1
ATOM 2387 C C . ASN A 1 289 ? -19.498 6.729 -19.231 1.00 89.81 289 ASN A C 1
ATOM 2389 O O . ASN A 1 289 ? -18.926 5.945 -18.471 1.00 89.81 289 ASN A O 1
ATOM 2393 N N . ASP A 1 290 ? -20.658 7.308 -18.905 1.00 92.31 290 ASP A N 1
ATOM 2394 C CA . ASP A 1 290 ? -21.321 7.097 -17.612 1.00 92.31 290 ASP A CA 1
ATOM 2395 C C . ASP A 1 290 ? -21.690 5.624 -17.359 1.00 92.31 290 ASP A C 1
ATOM 2397 O O . ASP A 1 290 ? -21.633 5.174 -16.216 1.00 92.31 290 ASP A O 1
ATOM 2401 N N . ASP A 1 291 ? -22.052 4.858 -18.392 1.00 92.94 291 ASP A N 1
ATOM 2402 C CA . ASP A 1 291 ? -22.457 3.456 -18.242 1.00 92.94 291 ASP A CA 1
ATOM 2403 C C . ASP A 1 291 ? -21.265 2.555 -17.877 1.00 92.94 291 ASP A C 1
ATOM 2405 O O . ASP A 1 291 ? -21.395 1.679 -17.019 1.00 92.94 291 ASP A O 1
ATOM 2409 N N . GLU A 1 292 ? -20.092 2.792 -18.475 1.00 92.25 292 GLU A N 1
ATOM 2410 C CA . GLU A 1 292 ? -18.838 2.098 -18.150 1.00 92.25 292 GLU A CA 1
ATOM 2411 C C . GLU A 1 292 ? -18.442 2.345 -16.686 1.00 92.25 292 GLU A C 1
ATOM 2413 O O . GLU A 1 292 ? -18.204 1.391 -15.940 1.00 92.25 292 GLU A O 1
ATOM 2418 N N . ILE A 1 293 ? -18.457 3.609 -16.246 1.00 94.94 293 ILE A N 1
ATOM 2419 C CA . ILE A 1 293 ? -18.138 3.990 -14.861 1.00 94.94 293 ILE A CA 1
ATOM 2420 C C . ILE A 1 293 ? -19.144 3.363 -13.890 1.00 94.94 293 ILE A C 1
ATOM 2422 O O . ILE A 1 293 ? -18.752 2.759 -12.890 1.00 94.94 293 ILE A O 1
ATOM 2426 N N . ASN A 1 294 ? -20.444 3.467 -14.185 1.00 95.38 294 ASN A N 1
ATOM 2427 C CA . ASN A 1 294 ? -21.499 2.941 -13.318 1.00 95.38 294 ASN A CA 1
ATOM 2428 C C . ASN A 1 294 ? -21.448 1.418 -13.187 1.00 95.38 294 ASN A C 1
ATOM 2430 O O . ASN A 1 294 ? -21.722 0.903 -12.104 1.00 95.38 294 ASN A O 1
ATOM 2434 N N . LYS A 1 295 ? -21.082 0.699 -14.254 1.00 95.81 295 LYS A N 1
ATOM 2435 C CA . LYS A 1 295 ? -20.914 -0.756 -14.210 1.00 95.81 295 LYS A CA 1
ATOM 2436 C C . LYS A 1 295 ? -19.775 -1.151 -13.272 1.00 95.81 295 LYS A C 1
ATOM 2438 O O . LYS A 1 295 ? -19.998 -1.927 -12.350 1.00 95.81 295 LYS A O 1
ATOM 2443 N N . VAL A 1 296 ? -18.586 -0.574 -13.463 1.00 95.81 296 VAL A N 1
ATOM 2444 C CA . VAL A 1 296 ? -17.413 -0.884 -12.628 1.00 95.81 296 VAL A CA 1
ATOM 2445 C C . VAL A 1 296 ? -17.661 -0.501 -11.169 1.00 95.81 296 VAL A C 1
ATOM 2447 O O . VAL A 1 296 ? -17.351 -1.272 -10.263 1.00 95.81 296 VAL A O 1
ATOM 2450 N N . LYS A 1 297 ? -18.289 0.655 -10.936 1.00 95.88 297 LYS A N 1
ATOM 2451 C CA . LYS A 1 297 ? -18.719 1.094 -9.607 1.00 95.88 297 LYS A CA 1
ATOM 2452 C C . LYS A 1 297 ? -19.657 0.083 -8.946 1.00 95.88 297 LYS A C 1
ATOM 2454 O O . LYS A 1 297 ? -19.423 -0.309 -7.806 1.00 95.88 297 LYS A O 1
ATOM 2459 N N . ALA A 1 298 ? -20.708 -0.348 -9.647 1.00 97.12 298 ALA A N 1
ATOM 2460 C CA . ALA A 1 298 ? -21.670 -1.311 -9.118 1.00 97.12 298 ALA A CA 1
ATOM 2461 C C . ALA A 1 298 ? -21.001 -2.646 -8.758 1.00 97.12 298 ALA A C 1
ATOM 2463 O O . ALA A 1 298 ? -21.268 -3.180 -7.682 1.00 97.12 298 ALA A O 1
ATOM 2464 N N . ASP A 1 299 ? -20.096 -3.137 -9.610 1.00 97.19 299 ASP A N 1
ATOM 2465 C CA . ASP A 1 299 ? -19.346 -4.372 -9.366 1.00 97.19 299 ASP A CA 1
ATOM 2466 C C . ASP A 1 299 ? -18.515 -4.271 -8.072 1.00 97.19 299 ASP A C 1
ATOM 2468 O O . ASP A 1 299 ? -18.611 -5.138 -7.202 1.00 97.19 299 ASP A O 1
ATOM 2472 N N . VAL A 1 300 ? -17.774 -3.171 -7.881 1.00 96.81 300 VAL A N 1
ATOM 2473 C CA . VAL A 1 300 ? -16.964 -2.949 -6.668 1.00 96.81 300 VAL A CA 1
ATOM 2474 C C . VAL A 1 300 ? -17.829 -2.838 -5.408 1.00 96.81 300 VAL A C 1
ATOM 2476 O O . VAL A 1 300 ? -17.484 -3.397 -4.366 1.00 96.81 300 VAL A O 1
ATOM 2479 N N . LEU A 1 301 ? -18.969 -2.141 -5.473 1.00 97.12 301 LEU A N 1
ATOM 2480 C CA . LEU A 1 301 ? -19.871 -2.011 -4.322 1.00 97.12 301 LEU A CA 1
ATOM 2481 C C . LEU A 1 301 ? -20.466 -3.370 -3.911 1.00 97.12 301 LEU A C 1
ATOM 2483 O O . LEU A 1 301 ? -20.579 -3.646 -2.715 1.00 97.12 301 LEU A O 1
ATOM 2487 N N . VAL A 1 302 ? -20.798 -4.236 -4.875 1.00 97.88 302 VAL A N 1
ATOM 2488 C CA . VAL A 1 302 ? -21.265 -5.608 -4.606 1.00 97.88 302 VAL A CA 1
ATOM 2489 C C . VAL A 1 302 ? -20.158 -6.450 -3.966 1.00 97.88 302 VAL A C 1
ATOM 2491 O O . VAL A 1 302 ? -20.401 -7.104 -2.950 1.00 97.88 302 VAL A O 1
ATOM 2494 N N . GLU A 1 303 ? -18.936 -6.397 -4.502 1.00 97.62 303 GLU A N 1
ATOM 2495 C CA . GLU A 1 303 ? -17.769 -7.096 -3.945 1.00 97.62 303 GLU A CA 1
ATOM 2496 C C . GLU A 1 303 ? -17.507 -6.690 -2.479 1.00 97.62 303 GLU A C 1
ATOM 2498 O O . GLU A 1 303 ? -17.342 -7.550 -1.607 1.00 97.62 303 GLU A O 1
ATOM 2503 N N . LEU A 1 304 ? -17.543 -5.385 -2.182 1.00 97.38 304 LEU A N 1
ATOM 2504 C CA . LEU A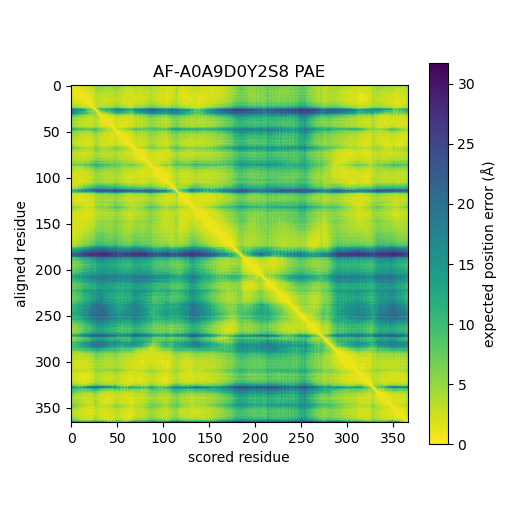 1 304 ? -17.405 -4.844 -0.825 1.00 97.38 304 LEU A CA 1
ATOM 2505 C C . LEU A 1 304 ? -18.529 -5.316 0.109 1.00 97.38 304 LEU A C 1
ATOM 2507 O O . LEU A 1 304 ? -18.279 -5.640 1.274 1.00 97.38 304 LEU A O 1
ATOM 2511 N N . GLU A 1 305 ? -19.774 -5.368 -0.372 1.00 97.00 305 GLU A N 1
ATOM 2512 C CA . GLU A 1 305 ? -20.898 -5.843 0.436 1.00 97.00 305 GLU A CA 1
ATOM 2513 C C . GLU A 1 305 ? -20.737 -7.323 0.809 1.00 97.00 305 GLU A C 1
ATOM 2515 O O . GLU A 1 305 ? -20.945 -7.704 1.968 1.00 97.00 305 GLU A O 1
ATOM 2520 N N . GLU A 1 306 ? -20.321 -8.163 -0.140 1.00 97.06 306 GLU A N 1
ATOM 2521 C CA . GLU A 1 306 ? -20.034 -9.572 0.123 1.00 97.06 306 GLU A CA 1
ATOM 2522 C C . GLU A 1 306 ? -18.884 -9.757 1.116 1.00 97.06 306 GLU A C 1
ATOM 2524 O O . GLU A 1 306 ? -18.994 -10.572 2.040 1.00 97.06 306 GLU A O 1
ATOM 2529 N N . LEU A 1 307 ? -17.806 -8.985 0.962 1.00 96.44 307 LEU A N 1
ATOM 2530 C CA . LEU A 1 307 ? -16.669 -8.983 1.880 1.00 96.44 307 LEU A CA 1
ATOM 2531 C C . LEU A 1 307 ? -17.124 -8.650 3.308 1.00 96.44 307 LEU A C 1
ATOM 2533 O O . LEU A 1 307 ? -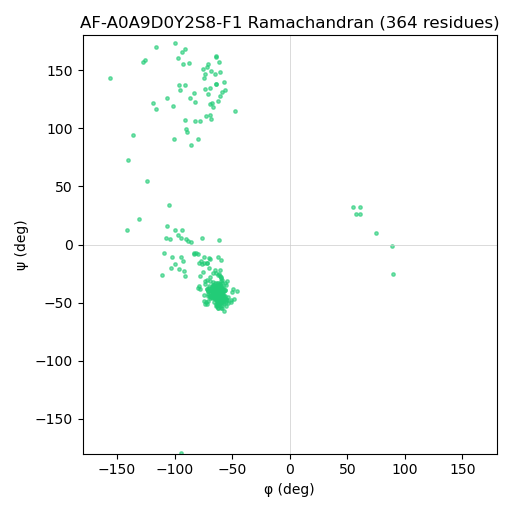16.821 -9.384 4.251 1.00 96.44 307 LEU A O 1
ATOM 2537 N N . PHE A 1 308 ? -17.936 -7.601 3.472 1.00 96.00 308 PHE A N 1
ATOM 2538 C CA . PHE A 1 308 ? -18.397 -7.138 4.786 1.00 96.00 308 PHE A CA 1
ATOM 2539 C C . PHE A 1 308 ? -19.386 -8.084 5.469 1.00 96.00 308 PHE A C 1
ATOM 2541 O O . PHE A 1 308 ? -19.584 -7.996 6.689 1.00 96.00 308 PHE A O 1
ATOM 2548 N N . ARG A 1 309 ? -20.035 -8.966 4.701 1.00 95.50 309 ARG A N 1
ATOM 2549 C CA . ARG A 1 309 ? -20.880 -10.049 5.224 1.00 95.50 309 ARG A CA 1
ATOM 2550 C C . ARG A 1 309 ? -20.053 -11.237 5.715 1.00 95.50 309 ARG A C 1
ATOM 2552 O O . ARG A 1 309 ? -20.453 -11.861 6.692 1.00 95.50 309 ARG A O 1
ATOM 2559 N N . LYS A 1 310 ? -18.933 -11.544 5.053 1.00 93.88 310 LYS A N 1
ATOM 2560 C CA . LYS A 1 310 ? -18.052 -12.679 5.388 1.00 93.88 310 LYS A CA 1
ATOM 2561 C C . LYS A 1 310 ? -17.120 -12.370 6.562 1.00 93.88 310 LYS A C 1
ATOM 2563 O O . LYS A 1 310 ? -16.886 -13.236 7.397 1.00 93.88 310 LYS A O 1
ATOM 2568 N N . ASN A 1 311 ? -16.621 -11.138 6.637 1.00 94.81 311 ASN A N 1
ATOM 2569 C CA . ASN A 1 311 ? -15.574 -10.750 7.577 1.00 94.81 311 ASN A CA 1
ATOM 2570 C C . ASN A 1 311 ? -16.094 -10.190 8.908 1.00 94.81 311 AS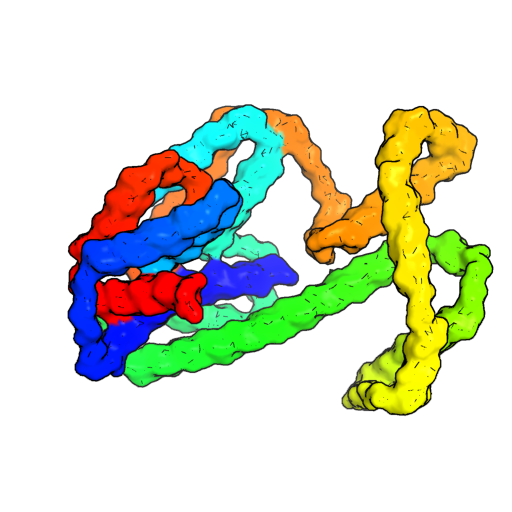N A C 1
ATOM 2572 O O . ASN A 1 311 ? -17.178 -9.605 9.008 1.00 94.81 311 ASN A O 1
ATOM 2576 N N . SER A 1 312 ? -15.258 -10.311 9.944 1.00 94.44 312 SER A N 1
ATOM 2577 C CA . SER A 1 312 ? -15.523 -9.728 11.261 1.00 94.44 312 SER A CA 1
ATOM 2578 C C . SER A 1 312 ? -15.560 -8.194 11.213 1.00 94.44 312 SER A C 1
ATOM 2580 O O . SER A 1 312 ? -15.033 -7.551 10.303 1.00 94.44 312 SER A O 1
ATOM 2582 N N . ARG A 1 313 ? -16.148 -7.563 12.238 1.00 93.56 313 ARG A N 1
ATOM 2583 C CA . ARG A 1 313 ? -16.146 -6.092 12.353 1.00 93.56 313 ARG A CA 1
ATOM 2584 C C . ARG A 1 313 ? -14.736 -5.492 12.418 1.00 93.56 313 ARG A C 1
ATOM 2586 O O . ARG A 1 313 ? -14.580 -4.345 12.027 1.00 93.56 313 ARG A O 1
ATOM 2593 N N . TYR A 1 314 ? -13.751 -6.238 12.919 1.00 94.94 314 TYR A N 1
ATOM 2594 C CA . TYR A 1 314 ? -12.370 -5.771 13.038 1.00 94.94 314 TYR A CA 1
ATOM 2595 C C . TYR A 1 314 ? -11.716 -5.684 11.663 1.00 94.94 314 TYR A C 1
ATOM 2597 O O . TYR A 1 314 ? -11.247 -4.619 11.282 1.00 94.94 314 TYR A O 1
ATOM 2605 N N . VAL A 1 315 ? -11.806 -6.768 10.888 1.00 96.44 315 VAL A N 1
ATOM 2606 C CA . VAL A 1 315 ? -11.293 -6.822 9.511 1.00 96.44 315 VAL A CA 1
ATOM 2607 C C . VAL A 1 315 ? -11.989 -5.775 8.642 1.00 96.44 315 VAL A C 1
ATOM 2609 O O . VAL A 1 315 ? -11.328 -5.002 7.961 1.00 96.44 315 VAL A O 1
ATOM 2612 N N . ASN A 1 316 ? -13.318 -5.652 8.747 1.00 96.25 316 ASN A N 1
ATOM 2613 C CA . ASN A 1 316 ? -14.058 -4.621 8.014 1.00 96.25 316 ASN A CA 1
ATOM 2614 C C . ASN A 1 316 ? -13.602 -3.197 8.370 1.00 96.25 316 ASN A C 1
ATOM 2616 O O . ASN A 1 316 ? -13.576 -2.339 7.497 1.00 96.25 316 ASN A O 1
ATOM 2620 N N . ARG A 1 317 ? -13.241 -2.920 9.631 1.00 95.50 317 ARG A N 1
ATOM 2621 C CA . ARG A 1 317 ? -12.694 -1.609 10.017 1.00 95.50 317 ARG A CA 1
ATOM 2622 C C . ARG A 1 317 ? -11.303 -1.375 9.434 1.00 95.50 317 ARG A C 1
ATOM 2624 O O . ARG A 1 317 ? -11.068 -0.269 8.971 1.00 95.50 317 ARG A O 1
ATOM 2631 N N . GLY A 1 318 ? -10.441 -2.392 9.402 1.00 95.94 318 GLY A N 1
ATOM 2632 C CA . GLY A 1 318 ? -9.137 -2.297 8.736 1.00 95.94 318 GLY A CA 1
ATOM 2633 C C . GLY A 1 318 ? -9.274 -2.000 7.243 1.00 95.94 318 GLY A C 1
ATOM 2634 O O . GLY A 1 318 ? -8.674 -1.050 6.751 1.00 95.94 318 GLY A O 1
ATOM 2635 N N . VAL A 1 319 ? -10.171 -2.715 6.555 1.00 96.62 319 VAL A N 1
ATOM 2636 C CA . VAL A 1 319 ? -10.509 -2.449 5.146 1.00 96.62 319 VAL A CA 1
ATOM 2637 C C . VAL A 1 319 ? -11.004 -1.015 4.947 1.00 96.62 319 VAL A C 1
ATOM 2639 O O . VAL A 1 319 ? -10.536 -0.327 4.043 1.00 96.62 319 VAL A O 1
ATOM 2642 N N . ILE A 1 320 ? -11.926 -0.536 5.792 1.00 95.81 320 ILE A N 1
ATOM 2643 C CA . ILE A 1 320 ? -12.427 0.844 5.704 1.00 95.81 320 ILE A CA 1
ATOM 2644 C C . ILE A 1 320 ? -11.285 1.846 5.901 1.00 95.81 320 ILE A C 1
ATOM 2646 O O . ILE A 1 320 ? -11.164 2.768 5.101 1.00 95.81 320 ILE A O 1
ATOM 2650 N N . ALA A 1 321 ? -10.448 1.671 6.927 1.00 94.31 321 ALA A N 1
ATOM 2651 C CA . ALA A 1 321 ? -9.347 2.584 7.225 1.00 94.31 321 ALA A CA 1
ATOM 2652 C C . ALA A 1 321 ? -8.358 2.684 6.052 1.00 94.31 321 ALA A C 1
ATOM 2654 O O . ALA A 1 321 ? -8.082 3.784 5.573 1.00 94.31 321 ALA A O 1
ATOM 2655 N N . LYS A 1 322 ? -7.912 1.535 5.527 1.00 93.94 322 LYS A N 1
ATOM 2656 C CA . LYS A 1 322 ? -6.966 1.454 4.404 1.00 93.94 322 LYS A CA 1
ATOM 2657 C C . LYS A 1 322 ? -7.554 1.966 3.086 1.00 93.94 322 LYS A C 1
ATOM 2659 O O . LYS A 1 322 ? -6.861 2.574 2.271 1.00 93.94 322 LYS A O 1
ATOM 2664 N N . THR A 1 323 ? -8.847 1.740 2.864 1.00 93.81 323 THR A N 1
ATOM 2665 C CA . THR A 1 323 ? -9.531 2.244 1.667 1.00 93.81 323 THR A CA 1
ATOM 2666 C C . THR A 1 323 ? -9.709 3.761 1.725 1.00 93.81 323 THR A C 1
ATOM 2668 O O . THR A 1 323 ? -9.477 4.446 0.733 1.00 93.81 323 THR A O 1
ATOM 2671 N N . LEU A 1 324 ? -10.100 4.302 2.883 1.00 91.81 324 LEU A N 1
ATOM 2672 C CA . LEU A 1 324 ? -10.329 5.738 3.053 1.00 91.81 324 LEU A CA 1
ATOM 2673 C C . LEU A 1 324 ? -9.048 6.560 2.962 1.00 91.81 324 LEU A C 1
ATOM 2675 O O . LEU A 1 324 ? -9.092 7.646 2.395 1.00 91.81 324 LEU A O 1
ATOM 2679 N N . SER A 1 325 ? -7.918 6.056 3.465 1.00 89.69 325 SER A N 1
ATOM 2680 C CA . SER A 1 325 ? -6.633 6.766 3.369 1.00 89.69 325 SER A CA 1
ATOM 2681 C C . SER A 1 325 ? -6.187 7.014 1.927 1.00 89.69 325 SER A C 1
ATOM 2683 O O . SER A 1 325 ? -5.407 7.924 1.678 1.00 89.69 325 SER A O 1
ATOM 2685 N N . ASN A 1 326 ? -6.702 6.225 0.980 1.00 86.12 326 ASN A N 1
ATOM 2686 C CA . ASN A 1 326 ? -6.411 6.325 -0.449 1.00 86.12 326 ASN A CA 1
ATOM 2687 C C . ASN A 1 326 ? -7.591 6.890 -1.260 1.00 86.12 326 ASN A C 1
ATOM 2689 O O . ASN A 1 326 ? -7.551 6.901 -2.492 1.00 86.12 326 ASN A O 1
ATOM 2693 N N . LEU A 1 327 ? -8.666 7.328 -0.594 1.00 84.81 327 LEU A N 1
ATOM 2694 C CA . LEU A 1 327 ? -9.854 7.836 -1.266 1.00 84.81 327 LEU A CA 1
ATOM 2695 C C . LEU A 1 327 ? -9.652 9.311 -1.652 1.00 84.81 327 LEU A C 1
ATOM 2697 O O . LEU A 1 327 ? -9.437 10.144 -0.767 1.00 84.81 327 LEU A O 1
ATOM 2701 N N . PRO A 1 328 ? -9.778 9.680 -2.938 1.00 66.25 328 PRO A N 1
ATOM 2702 C CA . PRO A 1 328 ? -9.632 11.068 -3.347 1.00 66.25 328 PRO A CA 1
ATOM 2703 C C . PRO A 1 328 ? -10.677 11.965 -2.667 1.00 66.25 328 PRO A C 1
ATOM 2705 O O . PRO A 1 328 ? -11.878 11.726 -2.787 1.00 66.25 328 PRO A O 1
ATOM 2708 N N . LEU A 1 329 ? -10.220 13.047 -2.027 1.00 62.72 329 LEU A N 1
ATOM 2709 C CA . LEU A 1 329 ? -11.018 14.261 -1.783 1.00 62.72 329 LEU A CA 1
ATOM 2710 C C . LEU A 1 329 ? -12.290 14.092 -0.923 1.00 62.72 329 LEU A C 1
ATOM 2712 O O . LEU A 1 329 ? -13.227 14.888 -1.061 1.00 62.72 329 LEU A O 1
ATOM 2716 N N . PHE A 1 330 ? -12.354 13.093 -0.035 1.00 77.31 330 PHE A N 1
ATOM 2717 C CA . PHE A 1 330 ? -13.526 12.952 0.843 1.00 77.31 330 PHE A CA 1
ATOM 2718 C C . PHE A 1 330 ? -13.551 13.960 2.003 1.00 77.31 330 PHE A C 1
ATOM 2720 O O . PHE A 1 330 ? -14.610 14.177 2.588 1.00 77.31 330 PHE A O 1
ATOM 2727 N N . LEU A 1 331 ? -12.411 14.594 2.293 1.00 80.44 331 LEU A N 1
ATOM 2728 C CA . LEU A 1 331 ? -12.278 15.752 3.178 1.00 80.44 331 LEU A CA 1
ATOM 2729 C C . LEU A 1 331 ? -11.719 16.911 2.351 1.00 80.44 331 LEU A C 1
ATOM 2731 O O . LEU A 1 331 ? -10.672 16.778 1.715 1.00 80.44 331 LEU A O 1
ATOM 2735 N N . ARG A 1 332 ? -12.452 18.021 2.304 1.00 78.81 332 ARG A N 1
ATOM 2736 C CA . ARG A 1 332 ? -12.205 19.156 1.403 1.00 78.81 332 ARG A CA 1
ATOM 2737 C C . ARG A 1 332 ? -11.737 20.405 2.131 1.00 78.81 332 ARG A C 1
ATOM 2739 O O . ARG A 1 332 ? -11.084 21.240 1.509 1.00 78.81 332 ARG A O 1
ATOM 2746 N N . THR A 1 333 ? -12.084 20.555 3.407 1.00 86.12 333 THR A N 1
ATOM 2747 C CA . THR A 1 333 ? -11.693 21.716 4.218 1.00 86.12 333 THR A CA 1
ATOM 2748 C C . THR A 1 333 ? -10.989 21.291 5.499 1.00 86.12 333 THR A C 1
ATOM 2750 O O . THR A 1 333 ? -11.138 20.161 5.964 1.00 86.12 333 THR A O 1
ATOM 2753 N N . ASN A 1 334 ? -10.223 22.212 6.087 1.00 86.44 334 ASN A N 1
ATOM 2754 C CA . ASN A 1 334 ? -9.523 21.957 7.344 1.00 86.44 334 ASN A CA 1
ATOM 2755 C C . ASN A 1 334 ? -10.512 21.663 8.482 1.00 86.44 334 ASN A C 1
ATOM 2757 O O . ASN A 1 334 ? -10.235 20.814 9.322 1.00 86.44 334 ASN A O 1
ATOM 2761 N N . GLU A 1 335 ? -11.683 22.306 8.474 1.00 90.19 335 GLU A N 1
ATOM 2762 C CA . GLU A 1 335 ? -12.743 22.051 9.451 1.00 90.19 335 GLU A CA 1
ATOM 2763 C C . GLU A 1 335 ? -13.310 20.632 9.319 1.00 90.19 335 GLU A C 1
ATOM 2765 O O . GLU A 1 335 ? -13.525 19.972 10.331 1.00 90.19 335 GLU A O 1
ATOM 2770 N N . GLU A 1 336 ? -13.507 20.127 8.093 1.00 91.19 336 GLU A N 1
ATOM 2771 C CA . GLU A 1 336 ? -13.945 18.739 7.875 1.00 91.19 336 GLU A CA 1
ATOM 2772 C C . GLU A 1 336 ? -12.902 17.734 8.385 1.00 91.19 336 GLU A C 1
ATOM 2774 O O . GLU A 1 336 ? -13.263 16.704 8.958 1.00 91.19 336 GLU A O 1
ATOM 2779 N N . VAL A 1 337 ? -11.611 18.039 8.205 1.00 90.88 337 VAL A N 1
ATOM 2780 C CA . VAL A 1 337 ? -10.499 17.221 8.714 1.00 90.88 337 VAL A CA 1
ATOM 2781 C C . VAL A 1 337 ? -10.496 17.189 10.242 1.00 90.88 337 VAL A C 1
ATOM 2783 O O . VAL A 1 337 ? -10.483 16.106 10.831 1.00 90.88 337 VAL A O 1
ATOM 2786 N N . GLU A 1 338 ? -10.559 18.354 10.888 1.00 91.88 338 GLU A N 1
ATOM 2787 C CA . GLU A 1 338 ? -10.604 18.472 12.349 1.00 91.88 338 GLU A CA 1
ATOM 2788 C C . GLU A 1 338 ? -11.828 17.766 12.935 1.00 91.88 338 GLU A C 1
ATOM 2790 O O . GLU A 1 338 ? -11.694 16.947 13.848 1.00 91.88 338 GLU A O 1
ATOM 2795 N N . GLU A 1 339 ? -13.009 18.000 12.359 1.00 92.88 339 GLU A N 1
ATOM 2796 C CA . GLU A 1 339 ? -14.243 17.352 12.788 1.00 92.88 339 GLU A CA 1
ATOM 2797 C C . GLU A 1 339 ? -14.154 15.826 12.633 1.00 92.88 339 GLU A C 1
ATOM 2799 O O . GLU A 1 339 ? -14.601 15.083 13.513 1.00 92.88 339 GLU A O 1
ATOM 2804 N N . TYR A 1 340 ? -13.567 15.330 11.540 1.00 93.12 340 TYR A N 1
ATOM 2805 C CA . TYR A 1 340 ? -13.402 13.896 11.317 1.00 93.12 340 TYR A CA 1
ATOM 2806 C C . TYR A 1 340 ? -12.468 13.248 12.347 1.00 93.12 340 TYR A C 1
ATOM 2808 O O . TYR A 1 340 ? -12.827 12.214 12.927 1.00 93.12 340 TYR A O 1
ATOM 2816 N N . ILE A 1 341 ? -11.303 13.851 12.608 1.00 93.94 341 ILE A N 1
ATOM 2817 C CA . ILE A 1 341 ? -10.336 13.364 13.606 1.00 93.94 341 ILE A CA 1
ATOM 2818 C C . ILE A 1 341 ? -10.979 13.366 14.995 1.00 93.94 341 ILE A C 1
ATOM 2820 O O . ILE A 1 341 ? -11.014 12.331 15.670 1.00 93.94 341 ILE A O 1
ATOM 2824 N N . GLN A 1 342 ? -11.562 14.499 15.393 1.00 94.00 342 GLN A N 1
ATOM 2825 C CA . GLN A 1 342 ? -12.174 14.658 16.707 1.00 94.00 342 GLN A CA 1
ATOM 2826 C C . GLN A 1 342 ? -13.315 13.659 16.919 1.00 94.00 342 GLN A C 1
ATOM 2828 O O . GLN A 1 342 ? -13.386 12.999 17.960 1.00 94.00 342 GLN A O 1
ATOM 2833 N N . ASN A 1 343 ? -14.205 13.498 15.935 1.00 93.50 343 ASN A N 1
ATOM 2834 C CA . ASN A 1 343 ? -15.303 12.536 16.019 1.00 93.50 343 ASN A CA 1
ATOM 2835 C C . ASN A 1 343 ? -14.797 11.090 16.092 1.00 93.50 343 ASN A C 1
ATOM 2837 O O . ASN A 1 343 ? -15.338 10.293 16.860 1.00 93.50 343 ASN A O 1
ATOM 2841 N N . SER A 1 344 ? -13.750 10.745 15.340 1.00 94.06 344 SER A N 1
ATOM 2842 C CA . SER A 1 344 ? -13.171 9.395 15.344 1.00 94.06 344 SER A CA 1
ATOM 2843 C C . SER A 1 344 ? -12.616 9.013 16.720 1.00 94.06 344 SER A C 1
ATOM 2845 O O . SER A 1 344 ? -12.866 7.903 17.203 1.00 94.06 344 SER A O 1
ATOM 2847 N N . LEU A 1 345 ? -11.937 9.946 17.396 1.00 94.50 345 LEU A N 1
ATOM 2848 C CA . LEU A 1 345 ? -11.396 9.743 18.743 1.00 94.50 345 LEU A CA 1
ATOM 2849 C C . LEU A 1 345 ? -12.494 9.755 19.816 1.00 94.50 345 LEU A C 1
ATOM 2851 O O . LEU A 1 345 ? -12.621 8.802 20.588 1.00 94.50 345 LEU A O 1
ATOM 2855 N N . THR A 1 346 ? -13.352 10.775 19.827 1.00 93.19 346 THR A N 1
ATOM 2856 C CA . THR A 1 346 ? -14.385 10.946 20.868 1.00 93.19 346 THR A CA 1
ATOM 2857 C C . THR A 1 346 ? -15.458 9.857 20.842 1.00 93.19 346 THR A C 1
ATOM 2859 O O . THR A 1 346 ? -15.932 9.416 21.891 1.00 93.19 346 THR A O 1
ATOM 2862 N N . GLN A 1 347 ? -15.826 9.352 19.660 1.00 93.50 347 GLN A N 1
ATOM 2863 C CA . GLN A 1 347 ? -16.796 8.260 19.527 1.00 93.50 347 GLN A CA 1
ATOM 2864 C C . GLN A 1 347 ? -16.171 6.875 19.768 1.00 93.50 347 GLN A C 1
ATOM 2866 O O . GLN A 1 347 ? -16.881 5.863 19.839 1.00 93.50 347 GLN A O 1
ATOM 2871 N N . CYS A 1 348 ? -14.846 6.786 19.914 1.00 93.69 348 CYS A N 1
ATOM 2872 C CA . CYS A 1 348 ? -14.157 5.553 20.264 1.00 93.69 348 CYS A CA 1
ATOM 2873 C C . CYS A 1 348 ? -14.279 5.244 21.759 1.00 93.69 348 CYS A C 1
ATOM 2875 O O . CYS A 1 348 ? -13.633 5.858 22.600 1.00 93.69 348 CYS A O 1
ATOM 2877 N N . ARG A 1 349 ? -15.118 4.252 22.084 1.00 90.50 349 ARG A N 1
ATOM 2878 C CA . ARG A 1 349 ? -15.308 3.756 23.460 1.00 90.50 349 ARG A CA 1
ATOM 2879 C C . ARG A 1 349 ? -14.411 2.574 23.829 1.00 90.50 349 ARG A C 1
ATOM 2881 O O . ARG A 1 349 ? -14.336 2.229 25.001 1.00 90.50 349 ARG A O 1
ATOM 2888 N N . ASP A 1 350 ? -13.790 1.927 22.846 1.00 91.75 350 ASP A N 1
ATOM 2889 C CA . ASP A 1 350 ? -12.812 0.865 23.092 1.00 91.75 350 ASP A CA 1
ATOM 2890 C C . ASP A 1 350 ? -11.465 1.531 23.396 1.00 91.75 350 ASP A C 1
ATOM 2892 O O . ASP A 1 350 ? -10.844 2.113 22.506 1.00 91.75 350 ASP A O 1
ATOM 2896 N N . LEU A 1 351 ? -11.057 1.501 24.669 1.00 90.81 351 LEU A N 1
ATOM 2897 C CA . LEU A 1 351 ? -9.819 2.139 25.119 1.00 90.81 351 LEU A CA 1
ATOM 2898 C C . LEU A 1 351 ? -8.590 1.522 24.453 1.00 90.81 351 LEU A C 1
ATOM 2900 O O . LEU A 1 351 ? -7.689 2.266 24.095 1.00 90.81 351 LEU A O 1
ATOM 2904 N N . ALA A 1 352 ? -8.576 0.210 24.208 1.00 92.00 352 ALA A N 1
ATOM 2905 C CA . ALA A 1 352 ? -7.440 -0.430 23.557 1.00 92.00 352 ALA A CA 1
ATOM 2906 C C . ALA A 1 352 ? -7.309 0.001 22.095 1.00 92.00 352 ALA A C 1
ATOM 2908 O O . ALA A 1 352 ? -6.227 0.391 21.665 1.00 92.00 352 ALA A O 1
ATOM 2909 N N . GLU A 1 353 ? -8.423 0.025 21.359 1.00 94.06 353 GLU A N 1
ATOM 2910 C CA . GLU A 1 353 ? -8.444 0.529 19.981 1.00 94.06 353 GLU A CA 1
ATOM 2911 C C . GLU A 1 353 ? -8.008 2.000 19.927 1.00 94.06 353 GLU A C 1
ATOM 2913 O O . GLU A 1 353 ? -7.231 2.383 19.050 1.00 94.06 353 GLU A O 1
ATOM 2918 N N . LYS A 1 354 ? -8.483 2.824 20.874 1.00 94.31 354 LYS A N 1
ATOM 2919 C CA . LYS A 1 354 ? -8.109 4.239 20.967 1.00 94.31 354 LYS A CA 1
ATOM 2920 C C . LYS A 1 354 ? -6.615 4.404 21.252 1.00 94.31 354 LYS A C 1
ATOM 2922 O O . LYS A 1 354 ? -5.949 5.112 20.507 1.00 94.31 354 LYS A O 1
ATOM 2927 N N . THR A 1 355 ? -6.090 3.737 22.280 1.00 93.94 355 THR A N 1
ATOM 2928 C CA . THR A 1 355 ? -4.670 3.792 22.656 1.00 93.94 355 THR A CA 1
ATOM 2929 C C . THR A 1 355 ? -3.772 3.348 21.506 1.00 93.94 355 THR A C 1
ATOM 2931 O O . THR A 1 355 ? -2.845 4.073 21.165 1.00 93.94 355 THR A O 1
ATOM 2934 N N . ALA A 1 356 ? -4.075 2.218 20.860 1.00 94.44 356 ALA A N 1
ATOM 2935 C CA . ALA A 1 356 ? -3.306 1.741 19.711 1.00 94.44 356 ALA A CA 1
ATOM 2936 C C . ALA A 1 356 ? -3.296 2.762 18.567 1.00 94.44 356 ALA A C 1
ATOM 2938 O O . ALA A 1 356 ? -2.238 3.095 18.046 1.00 94.44 356 ALA A O 1
ATOM 2939 N N . SER A 1 357 ? -4.470 3.298 18.216 1.00 94.88 357 SER A N 1
ATOM 2940 C CA . SER A 1 357 ? -4.590 4.279 17.132 1.00 94.88 357 SER A CA 1
ATOM 2941 C C . SER A 1 357 ? -3.766 5.535 17.416 1.00 94.88 357 SER A C 1
ATOM 2943 O O . SER A 1 357 ? -3.082 6.026 16.529 1.00 94.88 357 SER A O 1
ATOM 2945 N N . ILE A 1 358 ? -3.787 6.031 18.657 1.00 94.25 358 ILE A N 1
ATOM 2946 C CA . ILE A 1 358 ? -3.014 7.213 19.059 1.00 94.25 358 ILE A CA 1
ATOM 2947 C C . ILE A 1 358 ? -1.514 6.929 19.024 1.00 94.25 358 ILE A C 1
ATOM 2949 O O . ILE A 1 358 ? -0.781 7.727 18.454 1.00 94.25 358 ILE A O 1
ATOM 2953 N N . ASN A 1 359 ? -1.067 5.797 19.573 1.00 93.12 359 ASN A N 1
ATOM 2954 C CA . ASN A 1 359 ? 0.350 5.431 19.572 1.00 93.12 359 ASN A CA 1
ATOM 2955 C C . ASN A 1 359 ? 0.898 5.322 18.139 1.00 93.12 359 ASN A C 1
ATOM 2957 O O . ASN A 1 359 ? 1.968 5.844 17.851 1.00 93.12 359 ASN A O 1
ATOM 2961 N N . MET A 1 360 ? 0.150 4.685 17.231 1.00 94.31 360 MET A N 1
ATOM 2962 C CA . MET A 1 360 ? 0.562 4.552 15.828 1.00 94.31 360 MET A CA 1
ATOM 2963 C C . MET A 1 360 ? 0.598 5.893 15.099 1.00 94.31 360 MET A C 1
ATOM 2965 O O . MET A 1 360 ? 1.474 6.111 14.275 1.00 94.31 360 MET A O 1
ATOM 2969 N N . ILE A 1 361 ? -0.335 6.793 15.411 1.00 94.50 361 ILE A N 1
ATOM 2970 C CA . ILE A 1 361 ? -0.349 8.139 14.840 1.00 94.50 361 ILE A CA 1
ATOM 2971 C C . ILE A 1 361 ? 0.829 8.970 15.373 1.00 94.50 361 ILE A C 1
ATOM 2973 O O . ILE A 1 361 ? 1.510 9.626 14.594 1.00 94.50 361 ILE A O 1
ATOM 2977 N N . GLN A 1 362 ? 1.105 8.920 16.679 1.00 93.12 362 GLN A N 1
ATOM 2978 C CA . GLN A 1 362 ? 2.210 9.663 17.291 1.00 93.12 362 GLN A CA 1
ATOM 2979 C C . GLN A 1 362 ? 3.579 9.223 16.763 1.00 93.12 362 GLN A C 1
ATOM 2981 O O . GLN A 1 362 ? 4.446 10.071 16.578 1.00 93.12 362 GLN A O 1
ATOM 2986 N N . ALA A 1 363 ? 3.741 7.942 16.421 1.00 94.00 363 ALA A N 1
ATOM 2987 C CA . ALA A 1 363 ? 4.962 7.413 15.816 1.00 94.00 363 ALA A CA 1
ATOM 2988 C C . ALA A 1 363 ? 5.343 8.073 14.471 1.00 94.00 363 ALA A C 1
ATOM 2990 O O . ALA A 1 363 ? 6.466 7.894 14.011 1.00 94.00 363 ALA A O 1
ATOM 2991 N N . PHE A 1 364 ? 4.449 8.839 13.832 1.00 91.19 364 PHE A N 1
ATOM 2992 C CA . PHE A 1 364 ? 4.770 9.580 12.607 1.00 91.19 364 PHE A CA 1
ATOM 2993 C C . PHE A 1 364 ? 5.589 10.860 12.838 1.00 91.19 364 PHE A C 1
ATOM 2995 O O . PHE A 1 364 ? 6.090 11.442 11.872 1.00 91.19 364 PHE A O 1
ATOM 3002 N N . TRP A 1 365 ? 5.692 11.333 14.082 1.00 86.94 365 TRP A N 1
ATOM 3003 C CA . TRP A 1 365 ? 6.419 12.559 14.435 1.00 86.94 365 TRP A CA 1
ATOM 3004 C C . TRP A 1 365 ? 7.200 12.463 15.752 1.00 86.94 365 TRP A C 1
ATOM 3006 O O . TRP A 1 365 ? 7.630 13.488 16.291 1.00 86.94 365 TRP A O 1
ATOM 3016 N N . GLU A 1 366 ? 7.357 11.251 16.278 1.00 74.62 366 GLU A N 1
ATOM 3017 C CA . GLU A 1 366 ? 8.437 10.916 17.214 1.00 74.62 366 GLU A CA 1
ATOM 3018 C C . GLU A 1 366 ? 9.767 10.819 16.460 1.00 74.62 366 GLU A C 1
ATOM 3020 O O . GLU A 1 366 ? 10.777 11.323 17.011 1.00 74.62 366 GLU A O 1
#

pLDDT: mean 89.07, std 7.24, range [57.75, 97.88]

Solvent-accessible surfac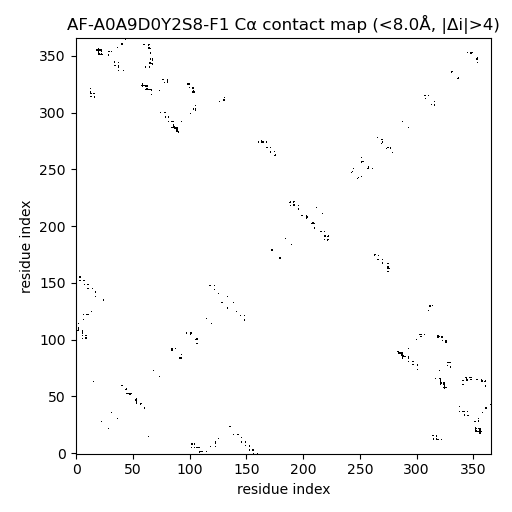e area (backbone atoms only — not comparable to full-atom values): 20718 Å² total; per-residue (Å²): 107,68,58,59,52,52,52,51,48,45,47,52,31,50,47,51,38,50,49,32,48,52,51,71,78,51,96,74,82,78,90,78,58,56,65,64,52,39,53,52,52,52,50,61,32,62,64,53,89,47,69,68,55,27,52,50,44,44,21,56,45,44,43,38,47,51,80,76,73,54,68,66,60,53,54,50,53,60,60,58,54,59,64,75,47,64,74,30,38,53,60,59,52,51,53,50,49,50,54,48,27,36,39,53,64,63,60,75,50,87,66,57,91,77,53,65,62,70,63,56,53,49,52,53,53,59,73,69,55,58,81,91,75,65,54,68,70,60,47,53,54,49,56,53,51,48,54,55,50,52,52,50,51,48,56,54,47,54,50,51,50,56,50,41,54,52,51,47,54,50,49,43,48,62,72,42,38,77,62,64,74,68,53,92,69,66,64,66,34,51,52,27,51,51,51,54,53,48,50,48,52,52,25,58,75,70,73,50,79,78,75,88,43,73,66,56,50,55,34,53,58,58,42,66,65,54,62,58,54,52,50,51,52,50,56,61,51,56,76,49,46,66,54,44,55,76,77,36,47,71,56,35,58,75,70,69,37,54,67,59,50,54,44,52,57,51,39,52,51,60,73,37,97,45,79,82,65,66,87,84,69,74,85,54,87,52,64,43,51,71,66,62,54,51,50,57,50,51,53,51,54,50,52,51,54,54,47,56,70,75,46,53,75,54,51,44,40,24,27,49,18,46,34,54,34,72,46,77,72,84,61,84,46,72,66,52,45,52,51,50,52,39,48,22,52,67,70,47,81,52,62,28,40,46,51,33,23,49,55,62,48,50,64,76,78,111

Secondary structure (DSSP, 8-state):
-HHHHHHHHHHHHHHHHHHHHGGGGSS-PPP--HHHHHHHHHHHHTS---HHHHHHHHHHHHHHS-----HHHHHHHHHHHGGGGTT--HHHHHHHHHHHHHHTT----TTGGG--HHHHHHHHHHHT--TTS--HHHHHHHHHHHHHHHHHHHHHHHHHHHHHHHHHHHHHHHHTHHHHTTS---HHHHHHHHHHHHHHHHHHHHT-PPP--HHHHHHHHTTTTHHHHHHHHHHHHHHHHHHHHHHHHHHHHHTT-HHHHHHHHHHHHHHSS-TT--TTPPP--PPPPHHHHHHHHHHHHHHHHHHHHHS-HHHHHHHHHHHHTT-TTS--SHHHHHHHHHHHHHT---HHHHHHHHHHHHTTT-